Protein AF-A0AAU7P7R2-F1 (afdb_monomer)

Secondary structure (DSSP, 8-state):
-EEEEEEEE-HHHHHHHHHHHHTT--SS-GGGSGGG-EEEESSS---TT--TT--EEEEEEEEPPTT--EE-HHHHHHHHHHHHHTS---HHHHHHHIIIIIIHHHHHH-TTSEEEEE-TT-TT-SSS-EEEEE-GGGGGGEE--HHHHHHHHHHHHHHHT-TTTTHHHHHHHHTT---EEEEEEEEEPTTS-HHHHIIIIIHHH----SEEEE-TT---TTS-EEEEEEEEEHHHHHHHHHHHHHHHHHSTT--EEEEEEEE-TT--EEEEEESSSS-------S---------PPP-------

Organism: NCBI:txid3115848

Sequence (305 aa):
MATTVRAMVTQAVAERIYANYLRGNPPFKPWKGMQGCAWFAYDGSPNAGSLASKDIEVSVDIDVPQGAPVISKQQLEEHHHELMTTKNINYSSAEGRMWGEFVGKCGRESSCGVLIVDVGGSKFSQSQGKYLLVNNKGLGLLRMTPTQAETLQRDINAKAGDAGHLDALKERINGKKSLHGATFTIFVSKGMELKNFKSNCMDRHMGNPKRTQDSEGWTDTKGREYVTLEYDDYHEAKRRARRIYGEFEKIRNSYASVVICWCDENGKVNGEQSSRLDLWAYRSGHKIVGTTQADSPPSYGGYQY

Radius of gyration: 22.09 Å; Cα contacts (8 Å, |Δi|>4): 512; chains: 1; bounding box: 51×59×51 Å

Nearest PDB structures (foldseek):
  3luy-assembly1_A-2  TM=3.994E-01  e=7.207E-01  Bifidobacterium adolescentis ATCC 15703
  1gh8-assembly1_A  TM=4.662E-01  e=2.050E+00  Methanothermobacter thermautotrophicus
  2q4k-assembly3_C  TM=2.276E-01  e=2.008E-01  Homo sapiens

pLDDT: mean 72.77, std 20.11, range [21.12, 95.38]

Foldseek 3Di:
DKAKWKDFAALVLLLQLLLCLLLLFFSDQQCPDALQWDKTWRDDDPPPDDPVRRHQMAIKIFPDDPPFAEAELVNLVVQLVCCCPVVVDDNVVSLVCSVRVPVSVCCQPGPQQKYKYQNQPHPNDPHRTIMIIGHPLRRLRIGDDPVSSVSSLVRSCVVVVHNCPCVVVSCVSCVVPVFAKKKKKKWWDDPDDVVVLCVPQVVVQVPDFPDKDWQVVHADPRRITMIMTMHRDLSSVSNRLSNSVSVQVVVPPTPIKIKIWTAGPVRAIDIFTDDDDDDDDDDDDDDPDDDDDDDDDDDDDDDDD

Structure (mmCIF, N/CA/C/O backbone):
data_AF-A0AAU7P7R2-F1
#
_entry.id   AF-A0AAU7P7R2-F1
#
loop_
_atom_site.group_PDB
_atom_site.id
_atom_site.type_symbol
_atom_site.label_atom_id
_atom_site.label_alt_id
_atom_site.label_comp_id
_atom_site.label_asym_id
_atom_site.label_entity_id
_atom_site.label_seq_id
_atom_site.pdbx_PDB_ins_code
_atom_site.Cartn_x
_atom_site.Cartn_y
_atom_site.Cartn_z
_atom_site.occupancy
_atom_site.B_iso_or_equiv
_atom_site.auth_seq_id
_atom_site.auth_comp_id
_atom_site.auth_asym_id
_atom_site.auth_atom_id
_atom_site.pdbx_PDB_model_num
ATOM 1 N N . MET A 1 1 ? -11.010 -8.319 -1.370 1.00 67.88 1 MET A N 1
ATOM 2 C CA . MET A 1 1 ? -11.207 -7.525 -2.603 1.00 67.88 1 MET A CA 1
ATOM 3 C C . MET A 1 1 ? -10.282 -6.332 -2.510 1.00 67.88 1 MET A C 1
ATOM 5 O O . MET A 1 1 ? -10.165 -5.766 -1.428 1.00 67.88 1 MET A O 1
ATOM 9 N N . ALA A 1 2 ? -9.595 -5.995 -3.595 1.00 82.56 2 ALA A N 1
ATOM 10 C CA . ALA A 1 2 ? -8.712 -4.842 -3.592 1.00 82.56 2 ALA A CA 1
ATOM 11 C C . ALA A 1 2 ? -9.528 -3.554 -3.617 1.00 82.56 2 ALA A C 1
ATOM 13 O O . ALA A 1 2 ? -10.462 -3.440 -4.407 1.00 82.56 2 ALA A O 1
ATOM 14 N N . THR A 1 3 ? -9.166 -2.601 -2.767 1.00 88.50 3 THR A N 1
ATOM 15 C CA . THR A 1 3 ? -9.765 -1.268 -2.758 1.00 88.50 3 THR A CA 1
ATOM 16 C C . THR A 1 3 ? -8.719 -0.253 -3.178 1.00 88.50 3 THR A C 1
ATOM 18 O O . THR A 1 3 ? -7.674 -0.166 -2.539 1.00 88.50 3 THR A O 1
ATOM 21 N N . THR A 1 4 ? -8.995 0.524 -4.222 1.00 90.50 4 THR A N 1
ATOM 22 C CA . THR A 1 4 ? -8.163 1.676 -4.581 1.00 90.50 4 THR A CA 1
ATOM 23 C C . THR A 1 4 ? -8.404 2.810 -3.591 1.00 90.50 4 THR A C 1
ATOM 25 O O . THR A 1 4 ? -9.536 3.243 -3.404 1.00 90.50 4 THR A O 1
ATOM 28 N N . VAL A 1 5 ? -7.332 3.295 -2.978 1.00 88.38 5 VAL A N 1
ATOM 29 C CA . VAL A 1 5 ? -7.325 4.424 -2.050 1.00 88.38 5 VAL A CA 1
ATOM 30 C C . VAL A 1 5 ? -6.403 5.525 -2.540 1.00 88.38 5 VAL A C 1
ATOM 32 O O . VAL A 1 5 ? -5.535 5.297 -3.389 1.00 88.38 5 VAL A O 1
ATOM 35 N N . ARG A 1 6 ? -6.569 6.720 -1.970 1.00 86.12 6 ARG A N 1
ATOM 36 C CA . ARG A 1 6 ? -5.858 7.923 -2.405 1.00 86.12 6 ARG A CA 1
ATOM 37 C C . ARG A 1 6 ? -5.161 8.622 -1.246 1.00 86.12 6 ARG A C 1
ATOM 39 O O . ARG A 1 6 ? -5.631 8.602 -0.105 1.00 86.12 6 ARG A O 1
ATOM 46 N N . ALA A 1 7 ? -4.035 9.257 -1.552 1.00 85.25 7 ALA A N 1
ATOM 47 C CA . ALA A 1 7 ? -3.301 10.114 -0.630 1.00 85.25 7 ALA A CA 1
ATOM 48 C C . ALA A 1 7 ? -2.710 11.3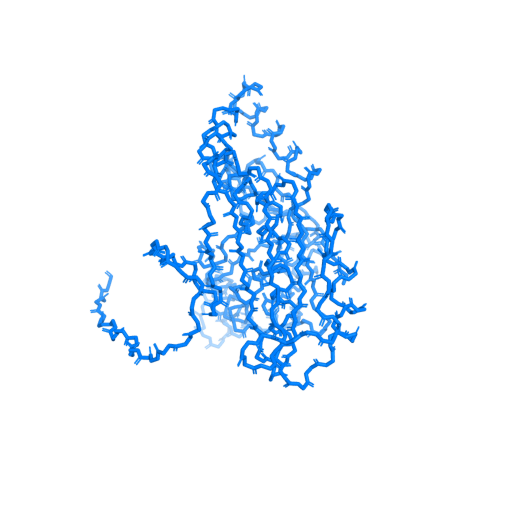19 -1.372 1.00 85.25 7 ALA A C 1
ATOM 50 O O . ALA A 1 7 ? -2.126 11.156 -2.439 1.00 85.25 7 ALA A O 1
ATOM 51 N N . MET A 1 8 ? -2.808 12.511 -0.779 1.00 86.12 8 MET A N 1
ATOM 52 C CA . MET A 1 8 ? -2.142 13.714 -1.292 1.00 86.12 8 MET A CA 1
ATOM 53 C C . MET A 1 8 ? -0.759 13.844 -0.667 1.00 86.12 8 MET A C 1
ATOM 55 O O . MET A 1 8 ? -0.607 13.813 0.560 1.00 86.12 8 MET A O 1
ATOM 59 N N . VAL A 1 9 ? 0.260 13.995 -1.505 1.00 87.12 9 VAL A N 1
ATOM 60 C CA . VAL A 1 9 ? 1.659 14.056 -1.079 1.00 87.12 9 VAL A CA 1
ATOM 61 C C . VAL A 1 9 ? 2.395 15.200 -1.766 1.00 87.12 9 VAL A C 1
ATOM 63 O O . VAL A 1 9 ? 1.938 15.757 -2.759 1.00 87.12 9 VAL A O 1
ATOM 66 N N . THR A 1 10 ? 3.556 15.558 -1.222 1.00 90.31 10 THR A N 1
ATOM 67 C CA . THR A 1 10 ? 4.465 16.496 -1.886 1.00 90.31 10 THR A CA 1
ATOM 68 C C . THR A 1 10 ? 5.175 15.812 -3.054 1.00 90.31 10 THR A C 1
ATOM 70 O O . THR A 1 10 ? 5.361 14.591 -3.035 1.00 90.31 10 THR A O 1
ATOM 73 N N . GLN A 1 11 ? 5.671 16.588 -4.021 1.00 91.81 11 GLN A N 1
ATOM 74 C CA . GLN A 1 11 ? 6.453 16.062 -5.148 1.00 91.81 11 GLN A CA 1
ATOM 75 C C . GLN A 1 11 ? 7.611 15.152 -4.705 1.00 91.81 11 GLN A C 1
ATOM 77 O O . GLN A 1 11 ? 7.727 14.020 -5.167 1.00 91.81 11 GLN A O 1
ATOM 82 N N . ALA A 1 12 ? 8.410 15.576 -3.723 1.00 90.94 12 ALA A N 1
ATOM 83 C CA . ALA A 1 12 ? 9.527 14.774 -3.219 1.00 90.94 12 ALA A CA 1
ATOM 84 C C . ALA A 1 12 ? 9.087 13.425 -2.606 1.00 90.94 12 ALA A C 1
ATOM 86 O O . ALA A 1 12 ? 9.834 12.443 -2.624 1.00 90.94 12 ALA A O 1
ATOM 87 N N . VAL A 1 13 ? 7.884 13.355 -2.027 1.00 90.75 13 VAL A N 1
ATOM 88 C CA . VAL A 1 13 ? 7.319 12.099 -1.514 1.00 90.75 13 VAL A CA 1
ATOM 89 C C . VAL A 1 13 ? 6.791 11.240 -2.663 1.00 90.75 13 VAL A C 1
ATOM 91 O O . VAL A 1 13 ? 7.067 10.040 -2.670 1.00 90.75 13 VAL A O 1
ATOM 94 N N . ALA A 1 14 ? 6.116 11.836 -3.649 1.00 93.31 14 ALA A N 1
ATOM 95 C CA . ALA A 1 14 ? 5.665 11.159 -4.866 1.00 93.31 14 ALA A CA 1
ATOM 96 C C . ALA A 1 14 ? 6.833 10.491 -5.612 1.00 93.31 14 ALA A C 1
ATOM 98 O O . ALA A 1 14 ? 6.775 9.299 -5.913 1.00 93.31 14 ALA A O 1
ATOM 99 N N . GLU A 1 15 ? 7.950 11.199 -5.796 1.00 94.69 15 GLU A N 1
ATOM 100 C CA . GLU A 1 15 ? 9.175 10.656 -6.396 1.00 94.69 15 GLU A CA 1
ATOM 101 C C . GLU A 1 15 ? 9.716 9.450 -5.622 1.00 94.69 15 GLU A C 1
ATOM 103 O O . GLU A 1 15 ? 10.111 8.444 -6.210 1.00 94.69 15 GLU A O 1
ATOM 108 N N . ARG A 1 16 ? 9.710 9.506 -4.283 1.00 93.38 16 ARG A N 1
ATOM 109 C CA . ARG A 1 16 ? 10.142 8.382 -3.436 1.00 93.38 16 ARG A CA 1
ATOM 110 C C . ARG A 1 16 ? 9.203 7.185 -3.548 1.00 93.38 16 ARG A C 1
ATOM 112 O O . ARG A 1 16 ? 9.688 6.053 -3.535 1.00 93.38 16 ARG A O 1
ATOM 119 N N . ILE A 1 17 ? 7.895 7.420 -3.646 1.00 93.44 17 ILE A N 1
ATOM 120 C CA . ILE A 1 17 ? 6.887 6.375 -3.860 1.00 93.44 17 ILE A CA 1
ATOM 121 C C . ILE A 1 17 ? 7.109 5.716 -5.224 1.00 93.44 17 ILE A C 1
ATOM 123 O O . ILE A 1 17 ? 7.227 4.492 -5.296 1.00 93.44 17 ILE A O 1
ATOM 127 N N . TYR A 1 18 ? 7.278 6.510 -6.280 1.00 94.75 18 TYR A N 1
ATOM 128 C CA . TYR A 1 18 ? 7.583 6.010 -7.618 1.00 94.75 18 TYR A CA 1
ATOM 129 C C . TYR A 1 18 ? 8.895 5.212 -7.637 1.00 94.75 18 TYR A C 1
ATOM 131 O O . TYR A 1 18 ? 8.970 4.096 -8.149 1.00 94.75 18 TYR A O 1
ATOM 139 N N . ALA A 1 19 ? 9.927 5.712 -6.956 1.00 92.75 19 ALA A N 1
ATOM 140 C CA . ALA A 1 19 ? 11.193 5.008 -6.813 1.00 92.75 19 ALA A CA 1
ATOM 141 C C . ALA A 1 19 ? 11.066 3.695 -6.010 1.00 92.75 19 ALA A C 1
ATOM 143 O O . ALA A 1 19 ? 11.875 2.782 -6.197 1.00 92.75 19 ALA A O 1
ATOM 144 N N . ASN A 1 20 ? 10.115 3.586 -5.076 1.00 90.81 20 ASN A N 1
ATOM 145 C CA . ASN A 1 20 ? 9.818 2.320 -4.403 1.00 90.81 20 ASN A CA 1
ATOM 146 C C . ASN A 1 20 ? 9.171 1.341 -5.384 1.00 90.81 20 ASN A C 1
ATOM 148 O O . ASN A 1 20 ? 9.633 0.202 -5.459 1.00 90.81 20 ASN A O 1
ATOM 152 N N . TYR A 1 21 ? 8.189 1.799 -6.166 1.00 90.81 21 TYR A N 1
ATOM 153 C CA . TYR A 1 21 ? 7.533 1.001 -7.202 1.00 90.81 21 TYR A CA 1
ATOM 154 C C . TYR A 1 21 ? 8.541 0.424 -8.204 1.00 90.81 21 TYR A C 1
ATOM 156 O O . TYR A 1 21 ? 8.570 -0.794 -8.402 1.00 90.81 21 TYR A O 1
ATOM 164 N N . LEU A 1 22 ? 9.433 1.266 -8.744 1.00 87.50 22 LEU A N 1
ATOM 165 C CA . LEU A 1 22 ? 10.486 0.840 -9.674 1.00 87.50 22 LEU A CA 1
ATOM 166 C C . LEU A 1 22 ? 11.399 -0.227 -9.062 1.00 87.50 22 LEU A C 1
ATOM 168 O O . LEU A 1 22 ? 11.759 -1.184 -9.727 1.00 87.50 22 LEU A O 1
ATOM 172 N N . ARG A 1 23 ? 11.714 -0.124 -7.764 1.00 84.88 23 ARG A N 1
ATOM 173 C CA . ARG A 1 23 ? 12.525 -1.129 -7.050 1.00 84.88 23 ARG A CA 1
ATOM 174 C C . ARG A 1 23 ? 11.751 -2.394 -6.664 1.00 84.88 23 ARG A C 1
ATOM 176 O O . ARG A 1 23 ? 12.328 -3.301 -6.059 1.00 84.88 23 ARG A O 1
ATOM 183 N N . GLY A 1 24 ? 10.455 -2.436 -6.947 1.00 81.19 24 GLY A N 1
ATOM 184 C CA . GLY A 1 24 ? 9.532 -3.487 -6.540 1.00 81.19 24 GLY A CA 1
ATOM 185 C C . GLY A 1 24 ? 9.154 -3.472 -5.057 1.00 81.19 24 GLY A C 1
ATOM 186 O O . GLY A 1 24 ? 8.632 -4.462 -4.549 1.00 81.19 24 GLY A O 1
ATOM 187 N N . ASN A 1 25 ? 9.451 -2.381 -4.342 1.00 85.19 25 ASN A N 1
ATOM 188 C CA . ASN A 1 25 ? 9.108 -2.158 -2.935 1.00 85.19 25 ASN A CA 1
ATOM 189 C C . ASN A 1 25 ? 7.662 -1.674 -2.760 1.00 85.19 25 ASN A C 1
ATOM 191 O O . ASN A 1 25 ? 7.112 -1.078 -3.687 1.00 85.19 25 ASN A O 1
ATOM 195 N N . PRO A 1 26 ? 7.066 -1.872 -1.566 1.00 85.44 26 PRO A N 1
ATOM 196 C CA . PRO A 1 26 ? 5.786 -1.262 -1.231 1.00 85.44 26 PRO A CA 1
ATOM 197 C C . PRO A 1 26 ? 5.827 0.256 -1.470 1.00 85.44 26 PRO A C 1
ATOM 199 O O . PRO A 1 26 ? 6.832 0.891 -1.121 1.00 85.44 26 PRO A O 1
ATOM 202 N N . PRO A 1 27 ? 4.771 0.842 -2.065 1.00 88.50 27 PRO A N 1
ATOM 203 C CA . PRO A 1 27 ? 4.756 2.260 -2.423 1.00 88.50 27 PRO A CA 1
ATOM 204 C C . PRO A 1 27 ? 4.945 3.146 -1.185 1.00 88.50 27 PRO A C 1
ATOM 206 O O . PRO A 1 27 ? 5.786 4.048 -1.184 1.00 88.50 27 PRO A O 1
ATOM 209 N N . PHE A 1 28 ? 4.252 2.804 -0.096 1.00 88.69 28 PHE A N 1
ATOM 210 C CA . PHE A 1 28 ? 4.343 3.471 1.199 1.00 88.69 28 PHE A CA 1
ATOM 211 C C . PHE A 1 28 ? 5.094 2.614 2.222 1.00 88.69 28 PHE A C 1
ATOM 213 O O . PHE A 1 28 ? 5.099 1.386 2.155 1.00 88.69 28 PHE A O 1
ATOM 220 N N . LYS A 1 29 ? 5.726 3.286 3.189 1.00 86.25 29 LYS A N 1
ATOM 221 C CA . LYS A 1 29 ? 6.466 2.677 4.303 1.00 86.25 29 LYS A CA 1
ATOM 222 C C . LYS A 1 29 ? 5.755 3.030 5.616 1.00 86.25 29 LYS A C 1
ATOM 224 O O . LYS A 1 29 ? 6.046 4.099 6.152 1.00 86.25 29 LYS A O 1
ATOM 229 N N . PRO A 1 30 ? 4.826 2.196 6.122 1.00 84.75 30 PRO A N 1
ATOM 230 C CA . PRO A 1 30 ? 4.011 2.494 7.299 1.00 84.75 30 PRO A CA 1
ATOM 231 C C . PRO A 1 30 ? 4.798 2.918 8.534 1.00 84.75 30 PRO A C 1
ATOM 233 O O . PRO A 1 30 ? 4.407 3.868 9.201 1.00 84.75 30 PRO A O 1
ATOM 236 N N . TRP A 1 31 ? 5.962 2.314 8.782 1.00 84.62 31 TRP A N 1
ATOM 237 C CA . TRP A 1 31 ? 6.849 2.687 9.889 1.00 84.62 31 TRP A CA 1
ATOM 238 C C . TRP A 1 31 ? 7.368 4.132 9.845 1.00 84.62 31 TRP A C 1
ATOM 240 O O . TRP A 1 31 ? 7.893 4.617 10.840 1.00 84.62 31 TRP A O 1
ATOM 250 N N . LYS A 1 32 ? 7.255 4.821 8.702 1.00 82.88 32 LYS A N 1
ATOM 251 C CA . LYS A 1 32 ? 7.573 6.252 8.565 1.00 82.88 32 LYS A CA 1
ATOM 252 C C . LYS A 1 32 ? 6.348 7.158 8.683 1.00 82.88 32 LYS A C 1
ATOM 254 O O . LYS A 1 32 ? 6.496 8.375 8.620 1.00 82.88 32 LYS A O 1
ATOM 259 N N . GLY A 1 33 ? 5.155 6.581 8.763 1.00 81.06 33 GLY A N 1
ATOM 260 C CA . GLY A 1 33 ? 3.910 7.312 8.920 1.00 81.06 33 GLY A CA 1
ATOM 261 C C . GLY A 1 33 ? 3.555 7.545 10.387 1.00 81.06 33 GLY A C 1
ATOM 262 O O . GLY A 1 33 ? 4.210 7.049 11.308 1.00 81.06 33 GLY A O 1
ATOM 263 N N . MET A 1 34 ? 2.503 8.330 10.607 1.00 79.88 34 MET A N 1
ATOM 264 C CA . MET A 1 34 ? 2.049 8.689 11.946 1.00 79.88 34 MET A CA 1
ATOM 265 C C . MET A 1 34 ? 1.647 7.432 12.726 1.00 79.88 34 MET A C 1
ATOM 267 O O . MET A 1 34 ? 0.856 6.621 12.240 1.00 79.88 34 MET A O 1
ATOM 271 N N . GLN A 1 35 ? 2.206 7.277 13.931 1.00 85.00 35 GLN A N 1
ATOM 272 C CA . GLN A 1 35 ? 1.975 6.130 14.823 1.00 85.00 35 GLN A CA 1
ATOM 273 C C . GLN A 1 35 ? 2.340 4.764 14.207 1.00 85.00 35 GLN A C 1
ATOM 275 O O . GLN A 1 35 ? 1.821 3.731 14.623 1.00 85.00 35 GLN A O 1
ATOM 280 N N . GLY A 1 36 ? 3.251 4.738 13.227 1.00 84.38 36 GLY A N 1
ATOM 281 C CA . GLY A 1 36 ? 3.662 3.505 12.546 1.00 84.38 36 GLY A CA 1
ATOM 282 C C . GLY A 1 36 ? 2.643 2.991 11.525 1.00 84.38 36 GLY A C 1
ATOM 283 O O . GLY A 1 36 ? 2.677 1.811 11.168 1.00 84.38 36 GLY A O 1
ATOM 284 N N . CYS A 1 37 ? 1.743 3.864 11.064 1.00 87.62 37 CYS A N 1
ATOM 285 C CA . CYS A 1 37 ? 0.744 3.561 10.046 1.00 87.62 37 CYS A CA 1
ATOM 286 C C . CYS A 1 37 ? 0.872 4.497 8.839 1.00 87.62 37 CYS A C 1
ATOM 288 O O . CYS A 1 37 ? 1.114 5.695 8.985 1.00 87.62 37 CYS A O 1
ATOM 290 N N . ALA A 1 38 ? 0.640 3.964 7.641 1.00 89.06 38 ALA A N 1
ATOM 291 C CA . ALA A 1 38 ? 0.312 4.761 6.465 1.00 89.06 38 ALA A CA 1
ATOM 292 C C . ALA A 1 38 ? -1.201 5.020 6.445 1.00 89.06 38 ALA A C 1
ATOM 294 O O . ALA A 1 38 ? -1.975 4.097 6.692 1.00 89.06 38 ALA A O 1
ATOM 295 N N . TRP A 1 39 ? -1.600 6.262 6.174 1.00 88.25 39 TRP A N 1
ATOM 296 C CA . TRP A 1 39 ? -2.989 6.719 6.231 1.00 88.25 39 TRP A CA 1
ATOM 297 C C . TRP A 1 39 ? -3.493 7.033 4.829 1.00 88.25 39 TRP A C 1
ATOM 299 O O . TRP A 1 39 ? -2.809 7.718 4.067 1.00 88.25 39 TRP A O 1
ATOM 309 N N . PHE A 1 40 ? -4.691 6.554 4.515 1.00 87.81 40 PHE A N 1
ATOM 310 C CA . PHE A 1 40 ? -5.301 6.702 3.202 1.00 87.81 40 PHE A CA 1
ATOM 311 C C . PHE A 1 40 ? -6.766 7.090 3.333 1.00 87.81 40 PHE A C 1
ATOM 313 O O . PHE A 1 40 ? -7.466 6.554 4.193 1.00 87.81 40 PHE A O 1
ATOM 320 N N . ALA A 1 41 ? -7.239 7.975 2.457 1.00 82.38 41 ALA A N 1
ATOM 321 C CA . ALA A 1 41 ? -8.670 8.183 2.289 1.00 82.38 41 ALA A CA 1
ATOM 322 C C . ALA A 1 41 ? -9.239 7.027 1.456 1.00 82.38 41 ALA A C 1
ATOM 324 O O . ALA A 1 41 ? -8.727 6.721 0.375 1.00 82.38 41 ALA A O 1
ATOM 325 N N . TYR A 1 42 ? -10.260 6.365 1.995 1.00 75.56 42 TYR A N 1
ATOM 326 C CA . TYR A 1 42 ? -10.982 5.277 1.337 1.00 75.56 42 TYR A CA 1
ATOM 327 C C . TYR A 1 42 ? -11.968 5.826 0.300 1.00 75.56 42 TYR A C 1
ATOM 329 O O . TYR A 1 42 ? -12.023 5.348 -0.827 1.00 75.56 42 TYR A O 1
ATOM 337 N N . ASP A 1 43 ? -12.701 6.867 0.680 1.00 70.94 43 ASP A N 1
ATOM 338 C CA . ASP A 1 43 ? -13.666 7.608 -0.123 1.00 70.94 43 ASP A CA 1
ATOM 339 C C . ASP A 1 43 ? -13.674 9.092 0.291 1.00 70.94 43 ASP A C 1
ATOM 341 O O . ASP A 1 43 ? -13.412 9.466 1.436 1.00 70.94 43 ASP A O 1
ATOM 345 N N . GLY A 1 44 ? -13.934 9.961 -0.688 1.00 59.19 44 GLY A N 1
ATOM 346 C CA . GLY A 1 44 ? -13.836 11.414 -0.540 1.00 59.19 44 GLY A CA 1
ATOM 347 C C . GLY A 1 44 ? -12.437 11.982 -0.812 1.00 59.19 44 GLY A C 1
ATOM 348 O O . GLY A 1 44 ? -11.472 11.258 -1.056 1.00 59.19 44 GLY A O 1
ATOM 349 N N . SER A 1 45 ? -12.338 13.316 -0.809 1.00 52.53 45 SER A N 1
ATOM 350 C CA . SER A 1 45 ? -11.048 13.994 -0.957 1.00 52.53 45 SER A CA 1
ATOM 351 C C . SER A 1 45 ? -10.262 13.857 0.350 1.00 52.53 45 SER A C 1
ATOM 353 O O . SER A 1 45 ? -10.821 14.172 1.405 1.00 52.53 45 SER A O 1
ATOM 355 N N . PRO A 1 46 ? -8.977 13.466 0.326 1.00 50.78 46 PRO A N 1
ATOM 356 C CA . PRO A 1 46 ? -8.101 13.374 1.504 1.00 50.78 46 PRO A CA 1
ATOM 357 C C . PRO A 1 46 ? -7.769 14.743 2.141 1.00 50.78 46 PRO A C 1
ATOM 359 O O . PRO A 1 46 ? -6.713 14.904 2.749 1.00 50.78 46 PRO A O 1
ATOM 362 N N . ASN A 1 47 ? -8.650 15.743 2.032 1.00 42.94 47 ASN A N 1
ATOM 363 C CA . ASN A 1 47 ? -8.427 17.142 2.417 1.00 42.94 47 ASN A CA 1
ATOM 364 C C . ASN A 1 47 ? -8.323 17.379 3.935 1.00 42.94 47 ASN A C 1
ATOM 366 O O . ASN A 1 47 ? -8.359 18.525 4.380 1.00 42.94 47 ASN A O 1
ATOM 370 N N . ALA A 1 48 ? -8.129 16.341 4.747 1.00 42.69 48 ALA A N 1
ATOM 371 C CA . ALA A 1 48 ? -7.716 16.515 6.131 1.00 42.69 48 ALA A CA 1
ATOM 372 C C . ALA A 1 48 ? -6.253 17.011 6.176 1.00 42.69 48 ALA A C 1
ATOM 374 O O . ALA A 1 48 ? -5.300 16.232 6.191 1.00 42.69 48 ALA A O 1
ATOM 375 N N . GLY A 1 49 ? -6.073 18.338 6.165 1.00 43.06 49 GLY A N 1
ATOM 376 C CA . GLY A 1 49 ? -4.784 18.996 6.409 1.00 43.06 49 GLY A CA 1
ATOM 377 C C . GLY A 1 49 ? -3.875 19.133 5.184 1.00 43.06 49 GLY A C 1
ATOM 378 O O . GLY A 1 49 ? -2.662 18.905 5.284 1.00 43.06 49 GLY A O 1
ATOM 379 N N . SER A 1 50 ? -4.434 19.496 4.024 1.00 48.78 50 SER A N 1
ATOM 380 C CA . SER A 1 50 ? -3.656 19.825 2.826 1.00 48.78 50 SER A CA 1
ATOM 381 C C . SER A 1 50 ? -2.825 21.088 3.070 1.00 48.78 50 SER A C 1
ATOM 383 O O . SER A 1 50 ? -3.259 22.211 2.819 1.00 48.78 50 SER A O 1
ATOM 385 N N . LEU A 1 51 ? -1.596 20.910 3.557 1.00 58.53 51 LEU A N 1
ATOM 386 C CA . LEU A 1 51 ? -0.540 21.881 3.292 1.00 58.53 51 LEU A CA 1
ATOM 387 C C . LEU A 1 51 ? -0.551 22.146 1.783 1.00 58.53 51 LEU A C 1
ATOM 389 O O . LEU A 1 51 ? -0.588 21.186 1.016 1.00 58.53 51 LEU A O 1
ATOM 393 N N . ALA A 1 52 ? -0.490 23.410 1.359 1.00 65.69 52 ALA A N 1
ATOM 394 C CA . ALA A 1 52 ? -0.502 23.782 -0.062 1.00 65.69 52 ALA A CA 1
ATOM 395 C C . ALA A 1 52 ? 0.597 23.075 -0.888 1.00 65.69 52 ALA A C 1
ATOM 397 O O . ALA A 1 52 ? 0.511 22.995 -2.105 1.00 65.69 52 ALA A O 1
ATOM 398 N N . SER A 1 53 ? 1.620 22.534 -0.218 1.00 75.31 53 SER A N 1
ATOM 399 C CA . SER A 1 53 ? 2.693 21.735 -0.807 1.00 75.31 53 SER A CA 1
ATOM 400 C C . SER A 1 53 ? 2.336 20.273 -1.117 1.00 75.31 53 SER A C 1
ATOM 402 O O . SER A 1 53 ? 3.151 19.588 -1.732 1.00 75.31 53 SER A O 1
ATOM 404 N N . LYS A 1 54 ? 1.183 19.761 -0.664 1.00 80.88 54 LYS A N 1
ATOM 405 C CA . LYS A 1 54 ? 0.688 18.403 -0.946 1.00 80.88 54 LYS A CA 1
ATOM 406 C C . LYS A 1 54 ? -0.360 18.454 -2.051 1.00 80.88 54 LYS A C 1
ATOM 408 O O . LYS A 1 54 ? -1.554 18.538 -1.773 1.00 80.88 54 LYS A O 1
ATOM 413 N N . ASP A 1 55 ? 0.094 18.397 -3.288 1.00 85.38 55 ASP A N 1
ATOM 414 C CA . ASP A 1 55 ? -0.731 18.631 -4.471 1.00 85.38 55 ASP A CA 1
ATOM 415 C C . ASP A 1 55 ? -0.615 17.534 -5.535 1.00 85.38 55 ASP A C 1
ATOM 417 O O . ASP A 1 55 ? -1.246 17.634 -6.583 1.00 85.38 55 ASP A O 1
ATOM 421 N N . ILE A 1 56 ? 0.135 16.464 -5.254 1.00 88.88 56 ILE A N 1
ATOM 422 C CA . ILE A 1 56 ? 0.164 15.267 -6.095 1.00 88.88 56 ILE A CA 1
ATOM 423 C C . ILE A 1 56 ? -0.706 14.188 -5.454 1.00 88.88 56 ILE A C 1
ATOM 425 O O . ILE A 1 56 ? -0.437 13.750 -4.329 1.00 88.88 56 ILE A O 1
ATOM 429 N N . GLU A 1 57 ? -1.733 13.745 -6.179 1.00 89.69 57 GLU A N 1
ATOM 430 C CA . GLU A 1 57 ? -2.564 12.609 -5.784 1.00 89.69 57 GLU A CA 1
ATOM 431 C C . GLU A 1 57 ? -1.841 11.297 -6.112 1.00 89.69 57 GLU A C 1
ATOM 433 O O . GLU A 1 57 ? -1.419 11.048 -7.237 1.00 89.69 57 GLU A O 1
ATOM 438 N N . VAL A 1 58 ? -1.707 10.422 -5.120 1.00 90.44 58 VAL A N 1
ATOM 439 C CA . VAL A 1 58 ? -1.184 9.068 -5.297 1.00 90.44 58 VAL A CA 1
ATOM 440 C C . VAL A 1 58 ? -2.311 8.080 -5.063 1.00 90.44 58 VAL A C 1
ATOM 442 O O . VAL A 1 58 ? -2.872 8.024 -3.968 1.00 90.44 58 VAL A O 1
ATOM 445 N N . SER A 1 59 ? -2.583 7.256 -6.072 1.00 91.62 59 SER A N 1
ATOM 446 C CA . SER A 1 59 ? -3.509 6.128 -5.975 1.00 91.62 59 SER A CA 1
ATOM 447 C C . SER A 1 59 ? -2.756 4.811 -5.791 1.00 91.62 59 SER A C 1
ATOM 449 O O . SER A 1 59 ? -1.804 4.522 -6.518 1.00 91.62 59 SER A O 1
ATOM 451 N N . VAL A 1 60 ? -3.193 4.004 -4.828 1.00 91.50 60 VAL A N 1
ATOM 452 C CA . VAL A 1 60 ? -2.703 2.636 -4.589 1.00 91.50 60 VAL A CA 1
ATOM 453 C C . VAL A 1 60 ? -3.879 1.735 -4.269 1.00 91.50 60 VAL A C 1
ATOM 455 O O . VAL A 1 60 ? -4.879 2.207 -3.740 1.00 91.50 60 VAL A O 1
ATOM 458 N N . ASP A 1 61 ? -3.770 0.439 -4.531 1.00 91.94 61 ASP A N 1
ATOM 459 C CA . ASP A 1 61 ? -4.753 -0.502 -4.008 1.00 91.94 61 ASP A CA 1
ATOM 460 C C . ASP A 1 61 ? -4.293 -1.108 -2.683 1.00 91.94 61 ASP A C 1
ATOM 462 O O . ASP A 1 61 ? -3.100 -1.320 -2.437 1.00 91.94 61 ASP A O 1
ATOM 466 N N . ILE A 1 62 ? -5.279 -1.438 -1.858 1.00 90.50 62 ILE A N 1
ATOM 467 C CA . ILE A 1 62 ? -5.129 -2.158 -0.602 1.00 90.50 62 ILE A CA 1
ATOM 468 C C . ILE A 1 62 ? -6.001 -3.404 -0.661 1.00 90.50 62 ILE A C 1
ATOM 470 O O . ILE A 1 62 ? -7.222 -3.317 -0.812 1.00 90.50 62 ILE A O 1
ATOM 474 N N . ASP A 1 63 ? -5.390 -4.574 -0.512 1.00 89.00 63 ASP A N 1
ATOM 475 C CA . ASP A 1 63 ? -6.127 -5.820 -0.317 1.00 89.00 63 ASP A CA 1
ATOM 476 C C . ASP A 1 63 ? -6.637 -5.891 1.130 1.00 89.00 63 ASP A C 1
ATOM 478 O O . ASP A 1 63 ? -5.950 -6.370 2.029 1.00 89.00 63 ASP A O 1
ATOM 482 N N . VAL A 1 64 ? -7.849 -5.375 1.368 1.00 89.38 64 VAL A N 1
ATOM 483 C CA . VAL A 1 64 ? -8.461 -5.331 2.706 1.00 89.38 64 VAL A CA 1
ATOM 484 C C . VAL A 1 64 ? -8.885 -6.746 3.130 1.00 89.38 64 VAL A C 1
ATOM 486 O O . VAL A 1 64 ? -9.729 -7.352 2.455 1.00 89.38 64 VAL A O 1
ATOM 489 N N . PRO A 1 65 ? -8.327 -7.298 4.227 1.00 86.25 65 PRO A N 1
ATOM 490 C CA . PRO A 1 65 ? -8.708 -8.618 4.718 1.00 86.25 65 PRO A CA 1
ATOM 491 C C . PRO A 1 65 ? -10.168 -8.651 5.181 1.00 86.25 65 PRO A C 1
ATOM 493 O O . PRO A 1 65 ? -10.674 -7.684 5.754 1.00 86.25 65 PRO A O 1
ATOM 496 N N . GLN A 1 66 ? -10.846 -9.783 4.975 1.00 86.50 66 GLN A N 1
ATOM 497 C CA . GLN A 1 66 ? -12.179 -9.988 5.541 1.00 86.50 66 GLN A CA 1
ATOM 498 C C . GLN A 1 66 ? -12.099 -9.935 7.072 1.00 86.50 66 GLN A C 1
ATOM 500 O O . GLN A 1 66 ? -11.215 -10.547 7.670 1.00 86.50 66 GLN A O 1
ATOM 505 N N . GLY A 1 67 ? -13.016 -9.196 7.698 1.00 88.19 67 GLY A N 1
ATOM 506 C CA . GLY A 1 67 ? -13.012 -9.003 9.149 1.00 88.19 67 GLY A CA 1
ATOM 507 C C . GLY A 1 67 ? -11.941 -8.030 9.651 1.00 88.19 67 GLY A C 1
ATOM 508 O O . GLY A 1 67 ? -11.633 -8.051 10.841 1.00 88.19 67 GLY A O 1
ATOM 509 N N . ALA A 1 68 ? -11.368 -7.189 8.778 1.00 91.75 68 ALA A N 1
ATOM 510 C CA . ALA A 1 68 ? -10.520 -6.086 9.222 1.00 91.75 68 ALA A CA 1
ATOM 511 C C . ALA A 1 68 ? -11.259 -5.244 10.284 1.00 91.75 68 ALA A C 1
ATOM 513 O O . ALA A 1 68 ? -12.444 -4.945 10.098 1.00 91.75 68 ALA A O 1
ATOM 514 N N . PRO A 1 69 ? -10.594 -4.878 11.395 1.00 94.62 69 PRO A N 1
ATOM 515 C CA . PRO A 1 69 ? -11.227 -4.126 12.466 1.00 94.62 69 PRO A CA 1
ATOM 516 C C . PRO A 1 69 ? -11.738 -2.781 11.948 1.00 94.62 69 PRO A C 1
ATOM 518 O O . PRO A 1 69 ? -11.078 -2.117 11.143 1.00 94.62 69 PRO A O 1
ATOM 521 N N . VAL A 1 70 ? -12.912 -2.391 12.440 1.00 95.12 70 VAL A N 1
ATOM 522 C CA . VAL A 1 70 ? -13.567 -1.128 12.103 1.00 95.12 70 VAL A CA 1
ATOM 523 C C . VAL A 1 70 ? -13.736 -0.319 13.380 1.00 95.12 70 VAL A C 1
ATOM 525 O O . VAL A 1 70 ? -14.314 -0.812 14.346 1.00 95.12 70 VAL A O 1
ATOM 528 N N . ILE A 1 71 ? -13.247 0.918 13.378 1.00 94.50 71 ILE A N 1
ATOM 529 C CA . ILE A 1 71 ? -13.665 1.930 14.346 1.00 94.50 71 ILE A CA 1
ATOM 530 C C . ILE A 1 71 ? -14.847 2.668 13.732 1.00 94.50 71 ILE A C 1
ATOM 532 O O . ILE A 1 71 ? -14.714 3.288 12.678 1.00 94.50 71 ILE A O 1
ATOM 536 N N . SER A 1 72 ? -15.998 2.582 14.385 1.00 92.94 72 SER A N 1
ATOM 537 C CA . SER A 1 72 ? -17.205 3.299 13.981 1.00 92.94 72 SER A CA 1
ATOM 538 C C . SER A 1 72 ? -17.158 4.773 14.386 1.00 92.94 72 SER A C 1
ATOM 540 O O . SER A 1 72 ? -16.492 5.150 15.355 1.00 92.94 72 SER A O 1
ATOM 542 N N . LYS A 1 73 ? -17.965 5.595 13.707 1.00 90.81 73 LYS A N 1
ATOM 543 C CA . LYS A 1 73 ? -18.231 6.986 14.096 1.00 90.81 73 LYS A CA 1
ATOM 544 C C . LYS A 1 73 ? -18.595 7.107 15.579 1.00 90.81 73 LYS A C 1
ATOM 546 O O . LYS A 1 73 ? -18.066 7.978 16.262 1.00 90.81 73 LYS A O 1
ATOM 551 N N . GLN A 1 74 ? -19.488 6.244 16.067 1.00 92.31 74 GLN A N 1
ATOM 552 C CA . GLN A 1 74 ? -19.959 6.291 17.450 1.00 92.31 74 GLN A CA 1
ATOM 553 C C . GLN A 1 74 ? -18.795 6.117 18.433 1.00 92.31 74 GLN A C 1
ATOM 555 O O . GLN A 1 74 ? -18.640 6.928 19.338 1.00 92.31 74 GLN A O 1
ATOM 560 N N . GLN A 1 75 ? -17.919 5.136 18.197 1.00 94.12 75 GLN A N 1
ATOM 561 C CA . GLN A 1 75 ? -16.742 4.907 19.042 1.00 94.12 75 GLN A CA 1
ATOM 562 C C . GLN A 1 75 ? -15.775 6.101 19.042 1.00 94.12 75 GLN A C 1
ATOM 564 O O . GLN A 1 75 ? -15.191 6.416 20.077 1.00 94.12 75 GLN A O 1
ATOM 569 N N . LEU A 1 76 ? -15.604 6.785 17.903 1.00 91.12 76 LEU A N 1
ATOM 570 C CA . LEU A 1 76 ? -14.793 8.008 17.835 1.00 91.12 76 LEU A CA 1
ATOM 571 C C . LEU A 1 76 ? -15.406 9.136 18.662 1.00 91.12 76 LEU A C 1
ATOM 573 O O . LEU A 1 76 ? -14.713 9.792 19.438 1.00 91.12 76 LEU A O 1
ATOM 577 N N . GLU A 1 77 ? -16.707 9.369 18.497 1.00 91.62 77 GLU A N 1
ATOM 578 C CA . GLU A 1 77 ? -17.418 10.445 19.185 1.00 91.62 77 GLU A CA 1
ATOM 579 C C . GLU A 1 77 ? -17.496 10.211 20.696 1.00 91.62 77 GLU A C 1
ATOM 581 O O . GLU A 1 77 ? -17.286 11.161 21.454 1.00 91.62 77 GLU A O 1
ATOM 586 N N . GLU A 1 78 ? -17.706 8.965 21.126 1.00 93.44 78 GLU A N 1
ATOM 587 C CA . GLU A 1 78 ? -17.656 8.542 22.529 1.00 93.44 78 GLU A CA 1
ATOM 588 C C . GLU A 1 78 ? -16.262 8.752 23.124 1.00 93.44 78 GLU A C 1
ATOM 590 O O . GLU A 1 78 ? -16.137 9.409 24.157 1.00 93.44 78 GLU A O 1
ATOM 595 N N . HIS A 1 79 ? -15.205 8.283 22.450 1.00 91.38 79 HIS A N 1
ATOM 596 C CA . HIS A 1 79 ? -13.843 8.435 22.962 1.00 91.38 79 HIS A CA 1
ATOM 597 C C . HIS A 1 79 ? -13.429 9.908 23.052 1.00 91.38 79 HIS A C 1
ATOM 599 O O . HIS A 1 79 ? -12.840 10.347 24.038 1.00 91.38 79 HI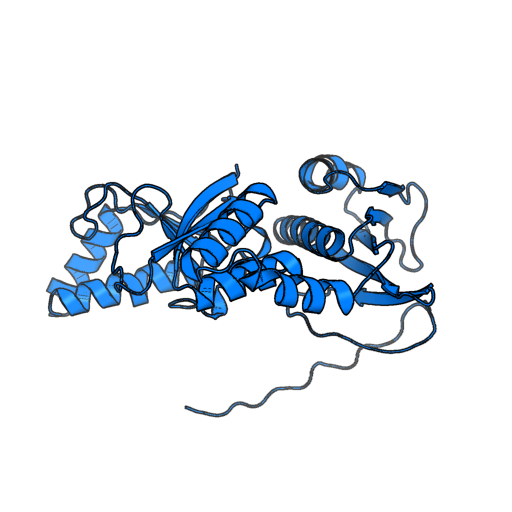S A O 1
ATOM 605 N N . HIS A 1 80 ? -13.784 10.718 22.056 1.00 90.94 80 HIS A N 1
ATOM 606 C CA . HIS A 1 80 ? -13.560 12.155 22.134 1.00 90.94 80 HIS A CA 1
ATOM 607 C C . HIS A 1 80 ? -14.369 12.808 23.260 1.00 90.94 80 HIS A C 1
ATOM 609 O O . HIS A 1 80 ? -13.867 13.707 23.932 1.00 90.94 80 HIS A O 1
ATOM 615 N N . HIS A 1 81 ? -15.636 12.424 23.451 1.00 91.44 81 HIS A N 1
ATOM 616 C CA . HIS A 1 81 ? -16.448 12.953 24.545 1.00 91.44 81 HIS A CA 1
ATOM 617 C C . HIS A 1 81 ? -15.814 12.623 25.900 1.00 91.44 81 HIS A C 1
ATOM 619 O O . HIS A 1 81 ? -15.661 13.528 26.711 1.00 91.44 81 HIS A O 1
ATOM 625 N N . GLU A 1 82 ? -15.344 11.390 26.095 1.00 92.00 82 GLU A N 1
ATOM 626 C CA . GLU A 1 82 ? -14.612 10.956 27.289 1.00 92.00 82 GLU A CA 1
ATOM 627 C C . GLU A 1 82 ? -13.344 11.795 27.535 1.00 92.00 82 GLU A C 1
ATOM 629 O O . GLU A 1 82 ? -13.082 12.226 28.660 1.00 92.00 82 GLU A O 1
ATOM 634 N N . LEU A 1 83 ? -12.559 12.084 26.489 1.00 89.81 83 LEU A N 1
ATOM 635 C CA . LEU A 1 83 ? -11.376 12.946 26.601 1.00 89.81 83 LEU A CA 1
ATOM 636 C C . LEU A 1 83 ? -11.741 14.375 27.038 1.00 89.81 83 LEU A C 1
ATOM 638 O O . LEU A 1 83 ? -11.019 14.974 27.837 1.00 89.81 83 LEU A O 1
ATOM 642 N N . MET A 1 84 ? -12.859 14.909 26.546 1.00 89.88 84 MET A N 1
ATOM 643 C CA . MET A 1 84 ? -13.334 16.249 26.901 1.00 89.88 84 MET A CA 1
ATOM 644 C C . MET A 1 84 ? -13.884 16.313 28.329 1.00 89.88 84 MET A C 1
ATOM 646 O O . MET A 1 84 ? -13.532 17.223 29.074 1.00 89.88 84 MET A O 1
ATOM 650 N N . THR A 1 85 ? -14.750 15.375 28.717 1.00 90.75 85 THR A N 1
ATOM 651 C CA . THR A 1 85 ? -15.501 15.449 29.981 1.00 90.75 85 THR A CA 1
ATOM 652 C C . THR A 1 85 ? -14.732 14.866 31.154 1.00 90.75 85 THR A C 1
ATOM 654 O O . THR A 1 85 ? -14.631 15.505 32.198 1.00 90.75 85 THR A O 1
ATOM 657 N N . THR A 1 86 ? -14.145 13.684 30.987 1.00 85.19 86 THR A N 1
ATOM 658 C CA . THR A 1 86 ? -13.477 12.966 32.079 1.00 85.19 86 THR A CA 1
ATOM 659 C C . THR A 1 86 ? -12.073 13.502 32.325 1.00 85.19 86 THR A C 1
ATOM 661 O O . THR A 1 86 ? -11.623 13.567 33.467 1.00 85.19 86 THR A O 1
ATOM 664 N N . LYS A 1 87 ? -11.359 13.895 31.262 1.00 82.06 87 LYS A N 1
ATOM 665 C CA . LYS A 1 87 ? -9.964 14.362 31.364 1.00 82.06 87 LYS A CA 1
ATOM 666 C C . LYS A 1 87 ? -9.816 15.885 31.312 1.00 82.06 87 LYS A C 1
ATOM 668 O O . LYS A 1 87 ? -8.692 16.369 31.424 1.00 82.06 87 LYS A O 1
ATOM 673 N N . ASN A 1 88 ? -10.922 16.623 31.157 1.00 86.19 88 ASN A N 1
ATOM 674 C CA . ASN A 1 88 ? -10.960 18.086 31.051 1.00 86.19 88 ASN A CA 1
ATOM 675 C C . ASN A 1 88 ? -9.962 18.643 30.012 1.00 86.19 88 ASN A C 1
ATOM 677 O O . ASN A 1 88 ? -9.262 19.631 30.242 1.00 8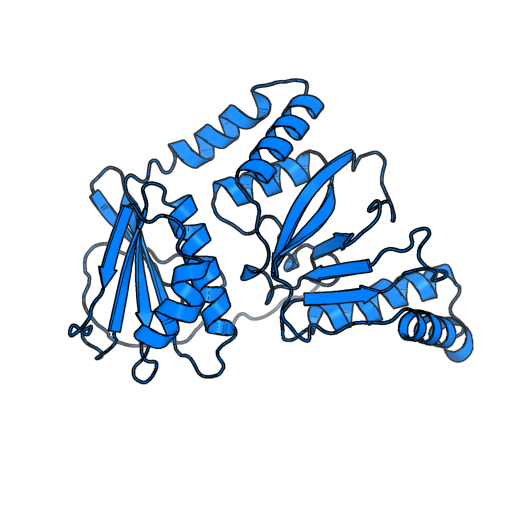6.19 88 ASN A O 1
ATOM 681 N N . ILE A 1 89 ? -9.839 17.950 28.878 1.00 86.38 89 ILE A N 1
ATOM 682 C CA . ILE A 1 89 ? -8.945 18.326 27.781 1.00 86.38 89 ILE A CA 1
ATOM 683 C C . ILE A 1 89 ? -9.722 19.242 26.829 1.00 86.38 89 ILE A C 1
ATOM 685 O O . ILE A 1 89 ? -10.898 19.011 26.572 1.00 86.38 89 ILE A O 1
ATOM 689 N N . ASN A 1 90 ? -9.084 20.284 26.288 1.00 87.75 90 ASN A N 1
ATOM 690 C CA . ASN A 1 90 ? -9.725 21.139 25.281 1.00 87.75 90 ASN A CA 1
ATOM 691 C C . ASN A 1 90 ? -9.960 20.395 23.949 1.00 87.75 90 ASN A C 1
ATOM 693 O O . ASN A 1 90 ? -9.298 19.400 23.661 1.00 87.75 90 ASN A O 1
ATOM 697 N N . TYR A 1 91 ? -10.860 20.917 23.108 1.00 82.38 91 TYR A N 1
ATOM 698 C CA . TYR A 1 91 ? -11.305 20.251 21.875 1.00 82.38 91 TYR A CA 1
ATOM 699 C C . TYR A 1 91 ? -10.160 19.816 20.955 1.00 82.38 91 TYR A C 1
ATOM 701 O O . TYR A 1 91 ? -10.027 18.633 20.657 1.00 82.38 91 TYR A O 1
ATOM 709 N N . SER A 1 92 ? -9.288 20.742 20.547 1.00 81.38 92 SER A N 1
ATOM 710 C CA . SER A 1 92 ? -8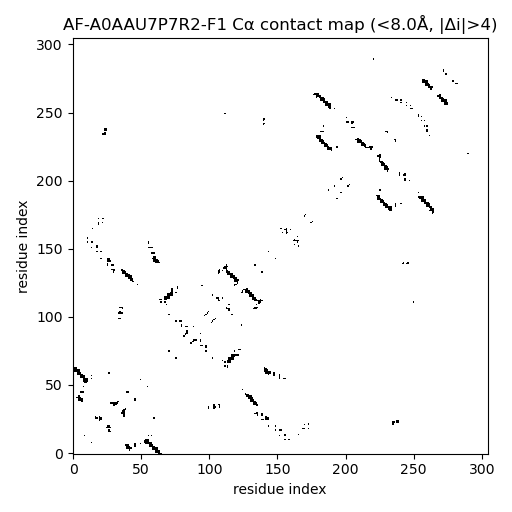.194 20.438 19.614 1.00 81.38 92 SER A CA 1
ATOM 711 C C . SER A 1 92 ? -7.224 19.391 20.170 1.00 81.38 92 SER A C 1
ATOM 713 O O . SER A 1 92 ? -6.715 18.552 19.429 1.00 81.38 92 SER A O 1
ATOM 715 N N . SER A 1 93 ? -6.990 19.404 21.484 1.00 83.69 93 SER A N 1
ATOM 716 C CA . SER A 1 93 ? -6.136 18.411 22.140 1.00 83.69 93 SER A CA 1
ATOM 717 C C . SER A 1 93 ? -6.836 17.056 22.279 1.00 83.69 93 SER A C 1
ATOM 719 O O . SER A 1 93 ? -6.185 16.022 22.136 1.00 83.69 93 SER A O 1
ATOM 721 N N . ALA A 1 94 ? -8.148 17.039 22.526 1.00 82.75 94 ALA A N 1
ATOM 722 C CA . ALA A 1 94 ? -8.947 15.818 22.571 1.00 82.75 94 ALA A CA 1
ATOM 723 C C . ALA A 1 94 ? -9.018 15.153 21.189 1.00 82.75 94 ALA A C 1
ATOM 725 O O . ALA A 1 94 ? -8.793 13.950 21.077 1.00 82.75 94 ALA A O 1
ATOM 726 N N . GLU A 1 95 ? -9.225 15.932 20.127 1.00 83.94 95 GLU A N 1
ATOM 727 C CA . GLU A 1 95 ? -9.182 15.454 18.745 1.00 83.94 95 GLU A CA 1
ATOM 728 C C . GLU A 1 95 ? -7.797 14.897 18.379 1.00 83.94 95 GLU A C 1
ATOM 730 O O . GLU A 1 95 ? -7.691 13.773 17.884 1.00 83.94 95 GLU A O 1
ATOM 735 N N . GLY A 1 96 ? -6.718 15.627 18.686 1.00 84.50 96 GLY A N 1
ATOM 736 C CA . GLY A 1 96 ? -5.353 15.158 18.438 1.00 84.50 96 GLY A CA 1
ATOM 737 C C . GLY A 1 96 ? -5.036 13.835 19.146 1.00 84.50 96 GLY A C 1
ATOM 738 O O . GLY A 1 96 ? -4.436 12.938 18.549 1.00 84.50 96 GLY A O 1
ATOM 739 N N . ARG A 1 97 ? -5.486 13.670 20.398 1.00 86.62 97 ARG A N 1
ATOM 740 C CA . ARG A 1 97 ? -5.335 12.413 21.149 1.00 86.62 97 ARG A CA 1
ATOM 741 C C . ARG A 1 97 ? -6.225 11.297 20.617 1.00 86.62 97 ARG A C 1
ATOM 743 O O . ARG A 1 97 ? -5.760 10.168 20.523 1.00 86.62 97 ARG A O 1
ATOM 750 N N . MET A 1 98 ? -7.457 11.587 20.209 1.00 90.44 98 MET A N 1
ATOM 751 C CA . MET A 1 98 ? -8.324 10.600 19.563 1.00 90.44 98 MET A CA 1
ATOM 752 C C . MET A 1 98 ? -7.647 10.028 18.307 1.00 90.44 98 MET A C 1
ATOM 754 O O . MET A 1 98 ? -7.531 8.811 18.164 1.00 90.44 98 MET A O 1
ATOM 758 N N . TRP A 1 99 ? -7.129 10.886 17.424 1.00 88.50 99 TRP A N 1
ATOM 759 C CA . TRP A 1 99 ? -6.446 10.439 16.208 1.00 88.50 99 TRP A CA 1
ATOM 760 C C . TRP A 1 99 ? -5.113 9.736 16.488 1.00 88.50 99 TRP A C 1
ATOM 762 O O . TRP A 1 99 ? -4.815 8.697 15.896 1.00 88.50 99 TRP A O 1
ATOM 772 N N . GLY A 1 100 ? -4.297 10.284 17.388 1.00 85.62 100 GLY A N 1
ATOM 773 C CA . GLY A 1 100 ? -2.965 9.761 17.681 1.00 85.62 100 GLY A CA 1
ATOM 774 C C . GLY A 1 100 ? -2.966 8.545 18.610 1.00 85.62 100 GLY A C 1
ATOM 775 O O . GLY A 1 100 ? -2.397 7.506 18.278 1.00 85.62 100 GLY A O 1
ATOM 776 N N . GLU A 1 101 ? -3.579 8.671 19.785 1.00 89.00 101 GLU A N 1
ATOM 777 C CA . GLU A 1 101 ? -3.500 7.685 20.869 1.00 89.00 101 GLU A CA 1
ATOM 778 C C . GLU A 1 101 ? -4.522 6.561 20.727 1.00 89.00 101 GLU A C 1
ATOM 780 O O . GLU A 1 101 ? -4.198 5.424 21.057 1.00 89.00 101 GLU A O 1
ATOM 785 N N . PHE A 1 102 ? -5.730 6.845 20.234 1.00 92.94 102 PHE A N 1
ATOM 786 C CA . PHE A 1 102 ? -6.755 5.818 20.052 1.00 92.94 102 PHE A CA 1
ATOM 787 C C . PHE A 1 102 ? -6.681 5.202 18.656 1.00 92.94 102 PHE A C 1
ATOM 789 O O . PHE A 1 102 ? -6.271 4.048 18.513 1.00 92.94 102 PHE A O 1
ATOM 796 N N . VAL A 1 103 ? -6.973 5.981 17.611 1.00 92.31 103 VAL A N 1
ATOM 797 C CA . VAL A 1 103 ? -7.002 5.476 16.229 1.00 92.31 103 VAL A CA 1
ATOM 798 C C . VAL A 1 103 ? -5.624 4.973 15.792 1.00 92.31 103 VAL A C 1
ATOM 800 O O . VAL A 1 103 ? -5.501 3.849 15.302 1.00 92.31 103 VAL A O 1
ATOM 803 N N . GLY A 1 104 ? -4.569 5.760 16.019 1.00 90.31 104 GLY A N 1
ATOM 804 C CA . GLY A 1 104 ? -3.199 5.374 15.678 1.00 90.31 104 GLY A CA 1
ATOM 805 C C . GLY A 1 104 ? -2.725 4.108 16.398 1.00 90.31 104 GLY A C 1
ATOM 806 O O . GLY A 1 104 ? -2.090 3.251 15.778 1.00 90.31 104 GLY A O 1
ATOM 807 N N . LYS A 1 105 ? -3.079 3.934 17.679 1.00 92.50 105 LYS A N 1
ATOM 808 C CA . LYS A 1 105 ? -2.769 2.713 18.438 1.00 92.50 105 LYS A CA 1
ATOM 809 C C . LYS A 1 105 ? -3.512 1.503 17.879 1.00 92.50 105 LYS A C 1
ATOM 811 O O . LYS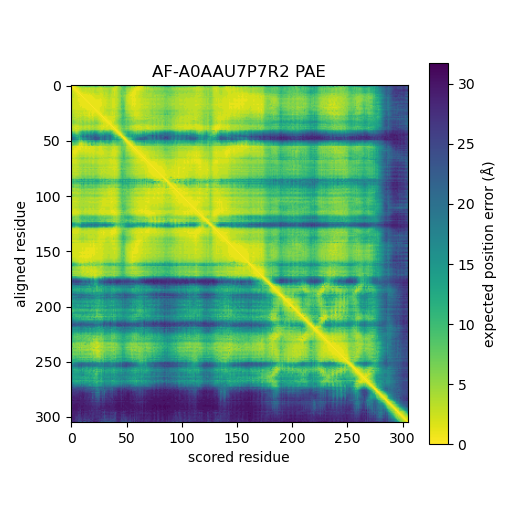 A 1 105 ? -2.863 0.503 17.582 1.00 92.50 105 LYS A O 1
ATOM 816 N N . CYS A 1 106 ? -4.826 1.602 17.667 1.00 94.19 106 CYS A N 1
ATOM 817 C CA . CYS A 1 106 ? -5.615 0.530 17.057 1.00 94.19 106 CYS A CA 1
ATOM 818 C C . CYS A 1 106 ? -5.079 0.149 15.668 1.00 94.19 106 CYS A C 1
ATOM 820 O O . CYS A 1 106 ? -5.002 -1.033 15.335 1.00 94.19 106 CYS A O 1
ATOM 822 N N . GLY A 1 107 ? -4.645 1.135 14.876 1.00 93.38 107 GLY A N 1
ATOM 823 C CA . GLY A 1 107 ? -4.044 0.911 13.562 1.00 93.38 107 GLY A CA 1
ATOM 824 C C . GLY A 1 107 ? -2.741 0.125 13.666 1.00 93.38 107 GLY A C 1
ATOM 825 O O . GLY A 1 107 ? -2.568 -0.899 13.002 1.00 93.38 107 GLY A O 1
ATOM 826 N N . ARG A 1 108 ? -1.845 0.549 14.563 1.00 91.19 108 ARG A N 1
ATOM 827 C CA . ARG A 1 108 ? -0.560 -0.116 14.820 1.00 91.19 108 ARG A CA 1
ATOM 828 C C . ARG A 1 108 ? -0.733 -1.539 15.352 1.00 91.19 108 ARG A C 1
ATOM 830 O O . ARG A 1 108 ? 0.043 -2.424 14.999 1.00 91.19 108 ARG A O 1
ATOM 837 N N . GLU A 1 109 ? -1.738 -1.757 16.192 1.00 92.06 109 GLU A N 1
ATOM 838 C CA . GLU A 1 109 ? -2.002 -3.039 16.850 1.00 92.06 109 GLU A CA 1
ATOM 839 C C . GLU A 1 109 ? -2.828 -4.004 15.990 1.00 92.06 109 GLU A C 1
ATOM 841 O O . GLU A 1 109 ? -2.855 -5.200 16.292 1.00 92.06 109 GLU A O 1
ATOM 846 N N . SER A 1 110 ? -3.426 -3.533 14.885 1.00 92.81 110 SER A N 1
ATOM 847 C CA . SER A 1 110 ? -4.216 -4.376 13.985 1.00 92.81 110 SER A CA 1
ATOM 848 C C . SER A 1 110 ? -3.448 -5.636 13.574 1.00 92.81 110 SER A C 1
ATOM 850 O O . SER A 1 110 ? -2.357 -5.589 12.989 1.00 92.81 110 SER A O 1
ATOM 852 N N . SER A 1 111 ? -4.032 -6.788 13.900 1.00 87.81 111 SER A N 1
ATOM 853 C CA . SER A 1 111 ? -3.440 -8.106 13.680 1.00 87.81 111 SER A CA 1
ATOM 854 C C . SER A 1 111 ? -3.377 -8.477 12.200 1.00 87.81 111 SER A C 1
ATOM 856 O O . SER A 1 111 ? -2.431 -9.147 11.797 1.00 87.81 111 SER A O 1
ATOM 858 N N . CYS A 1 112 ? -4.329 -7.998 11.395 1.00 85.50 112 CYS A N 1
ATOM 859 C CA . CYS A 1 112 ? -4.380 -8.216 9.950 1.00 85.50 112 CYS A CA 1
ATOM 860 C C . CYS A 1 112 ? -3.665 -7.118 9.147 1.00 85.50 112 CYS A C 1
ATOM 862 O O . CYS A 1 112 ? -3.716 -7.113 7.920 1.00 85.50 112 CYS A O 1
ATOM 864 N N . GLY A 1 113 ? -3.036 -6.160 9.831 1.00 89.62 113 GLY A N 1
ATOM 865 C CA . GLY A 1 113 ? -2.254 -5.099 9.208 1.00 89.62 113 GLY A CA 1
ATOM 866 C C . GLY A 1 113 ? -3.048 -3.920 8.649 1.00 89.62 113 GLY A C 1
ATOM 867 O O . GLY A 1 113 ? -2.434 -2.979 8.152 1.00 89.62 113 GLY A O 1
ATOM 868 N N . VAL A 1 114 ? -4.381 -3.951 8.748 1.00 93.19 114 VAL A N 1
ATOM 869 C CA . VAL A 1 114 ? -5.292 -2.910 8.245 1.00 93.19 114 VAL A CA 1
ATOM 870 C C . VAL A 1 114 ? -6.292 -2.530 9.331 1.00 93.19 114 VAL A C 1
ATOM 872 O O . VAL A 1 114 ? -6.787 -3.403 10.038 1.00 93.19 114 VAL A O 1
ATOM 875 N N . LEU A 1 115 ? -6.608 -1.247 9.456 1.00 95.06 115 LEU A N 1
ATOM 876 C CA . LEU A 1 115 ? -7.721 -0.736 10.253 1.00 95.06 115 LEU A CA 1
ATOM 877 C C . LEU A 1 115 ? -8.597 0.147 9.366 1.00 95.06 115 LEU A C 1
ATOM 879 O O . LEU A 1 115 ? -8.077 0.984 8.628 1.00 95.06 115 LEU A O 1
ATOM 883 N N . ILE A 1 116 ? -9.912 -0.029 9.468 1.00 94.00 116 ILE A N 1
ATOM 884 C CA . ILE A 1 116 ? -10.904 0.841 8.838 1.00 94.00 116 ILE A CA 1
ATOM 885 C C . ILE A 1 116 ? -11.419 1.817 9.891 1.00 94.00 116 ILE A C 1
ATOM 887 O O . ILE A 1 116 ? -11.764 1.415 11.000 1.00 94.00 116 ILE A O 1
ATOM 891 N N . VAL A 1 117 ? -11.483 3.097 9.552 1.00 92.19 117 VAL A N 1
ATOM 892 C CA . VAL A 1 117 ? -12.025 4.138 10.428 1.00 92.19 117 VAL A CA 1
ATOM 893 C C . VAL A 1 117 ? -13.176 4.797 9.695 1.00 92.19 117 VAL A C 1
ATOM 895 O O . VAL A 1 117 ? -12.960 5.506 8.716 1.00 92.19 117 VAL A O 1
ATOM 898 N N . ASP A 1 118 ? -14.393 4.524 10.141 1.00 90.50 118 ASP A N 1
ATOM 899 C CA . ASP A 1 118 ? -15.598 5.101 9.566 1.00 90.50 118 ASP A CA 1
ATOM 900 C C . ASP A 1 118 ? -15.881 6.451 10.226 1.00 90.50 118 ASP A C 1
ATOM 902 O O . ASP A 1 118 ? -16.253 6.513 11.399 1.00 90.50 118 ASP A O 1
ATOM 906 N N . VAL A 1 119 ? -15.663 7.537 9.482 1.00 85.69 119 VAL A N 1
ATOM 907 C CA . VAL A 1 119 ? -15.902 8.902 9.965 1.00 85.69 119 VAL A CA 1
ATOM 908 C C . VAL A 1 119 ? -17.101 9.561 9.297 1.00 85.69 119 VAL A C 1
ATOM 910 O O . VAL A 1 119 ? -17.322 10.762 9.492 1.00 85.69 119 VAL A O 1
ATOM 913 N N . GLY A 1 120 ? -17.889 8.794 8.539 1.00 81.62 120 GLY A N 1
ATOM 914 C CA . GLY A 1 120 ? -18.996 9.301 7.748 1.00 81.62 120 GLY A CA 1
ATOM 915 C C . GLY A 1 120 ? -20.025 10.045 8.594 1.00 81.62 120 GLY A C 1
ATOM 916 O O . GLY A 1 120 ? -20.643 9.483 9.498 1.00 81.62 120 GLY A O 1
ATOM 917 N N . GLY A 1 121 ? -20.194 11.343 8.320 1.00 74.31 121 GLY A N 1
ATOM 918 C CA . GLY A 1 121 ? -21.125 12.202 9.055 1.00 74.31 121 GLY A CA 1
ATOM 919 C C . GLY A 1 121 ? -20.748 12.421 10.524 1.00 74.31 121 GLY A C 1
ATOM 920 O O . GLY A 1 121 ? -21.616 12.790 11.317 1.00 74.31 121 GLY A O 1
ATOM 921 N N . SER A 1 122 ? -19.500 12.142 10.911 1.00 80.88 122 SER A N 1
ATOM 922 C CA . SER A 1 122 ? -18.970 12.493 12.231 1.00 80.88 122 SER A CA 1
ATOM 923 C C . SER A 1 122 ? -18.611 13.973 12.299 1.00 80.88 122 SER A C 1
ATOM 925 O O . SER A 1 122 ? -18.319 14.600 11.282 1.00 80.88 122 SER A O 1
ATOM 927 N N . LYS A 1 123 ? -18.543 14.527 13.512 1.00 79.88 123 LYS A N 1
ATOM 928 C CA . LYS A 1 123 ? -18.050 15.904 13.705 1.00 79.88 123 LYS A CA 1
ATOM 929 C C . LYS A 1 123 ? -16.553 16.096 13.392 1.00 79.88 123 LYS A C 1
ATOM 931 O O . LYS A 1 123 ? -16.100 17.232 13.320 1.00 79.88 123 LYS A O 1
ATOM 936 N N . PHE A 1 124 ? -15.793 15.009 13.216 1.00 76.19 124 PHE A N 1
ATOM 937 C CA . PHE A 1 124 ? -14.344 15.024 12.934 1.00 76.19 124 PHE A CA 1
ATOM 938 C C . PHE A 1 124 ? -14.012 14.945 11.449 1.00 76.19 124 PHE A C 1
ATOM 940 O O . PHE A 1 124 ? -12.843 14.919 11.068 1.00 76.19 124 PHE A O 1
ATOM 947 N N . SER A 1 125 ? -15.030 14.852 10.601 1.00 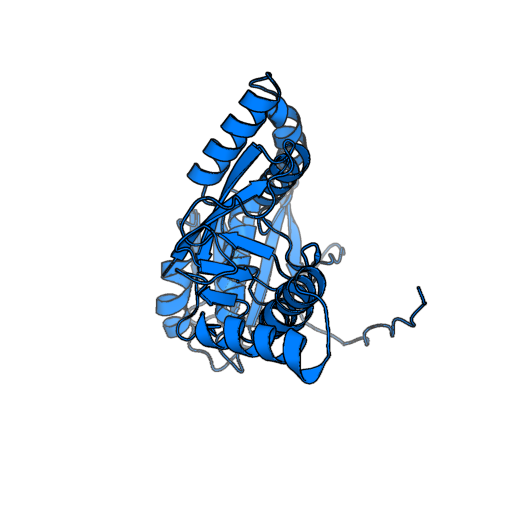70.56 125 SER A N 1
ATOM 948 C CA . SER A 1 125 ? -14.845 14.764 9.167 1.00 70.56 125 SER A CA 1
ATOM 949 C C . SER A 1 125 ? -15.797 15.709 8.469 1.00 70.56 125 SER A C 1
ATOM 951 O O . SER A 1 125 ? -17.007 15.659 8.659 1.00 70.56 125 SER A O 1
ATOM 953 N N . GLN A 1 126 ? -15.240 16.554 7.606 1.00 59.78 126 GLN A N 1
ATOM 954 C CA . GLN A 1 126 ? -16.040 17.335 6.664 1.00 59.78 126 GLN A CA 1
ATOM 955 C C . GLN A 1 126 ? -16.539 16.475 5.490 1.00 59.78 126 GLN A C 1
ATOM 957 O O . GLN A 1 126 ? -17.375 16.924 4.711 1.00 59.78 126 GLN A O 1
ATOM 962 N N . SER A 1 127 ? -16.036 15.243 5.350 1.00 58.28 127 SER A N 1
ATOM 963 C CA . SER A 1 127 ? -16.455 14.284 4.330 1.00 58.28 127 SER A CA 1
ATOM 964 C C . SER A 1 127 ? -17.253 13.129 4.940 1.00 58.28 127 SER A C 1
ATOM 966 O O . SER A 1 127 ? -17.088 12.775 6.109 1.00 58.28 127 SER A O 1
ATOM 968 N N . GLN A 1 128 ? -18.079 12.472 4.124 1.00 63.59 128 GLN A N 1
ATOM 969 C CA . GLN A 1 128 ? -18.737 11.212 4.494 1.00 63.59 128 GLN A CA 1
ATOM 970 C C . GLN A 1 128 ? -17.778 10.002 4.494 1.00 63.59 128 GLN A C 1
ATOM 972 O O . GLN A 1 128 ? -18.235 8.865 4.466 1.00 63.59 128 GLN A O 1
ATOM 977 N N . GLY A 1 129 ? -16.466 10.246 4.485 1.00 75.25 129 GLY A N 1
ATOM 978 C CA . GLY A 1 129 ? -15.487 9.238 4.120 1.00 75.25 129 GLY A CA 1
ATOM 979 C C . GLY A 1 129 ? -15.094 8.269 5.233 1.00 75.25 129 GLY A C 1
ATOM 980 O O . GLY A 1 129 ? -15.433 8.423 6.405 1.00 75.25 129 GLY A O 1
ATOM 981 N N . LYS A 1 130 ? -14.300 7.279 4.851 1.00 87.00 130 LYS A N 1
ATOM 982 C CA . LYS A 1 130 ? -13.590 6.333 5.698 1.00 87.00 130 LYS A CA 1
ATOM 983 C C . LYS A 1 130 ? -12.096 6.528 5.489 1.00 87.00 130 LYS A C 1
ATOM 985 O O . LYS A 1 130 ? -11.636 6.906 4.411 1.00 87.00 130 LYS A O 1
ATOM 990 N N . TYR A 1 131 ? -11.321 6.210 6.512 1.00 88.50 131 TYR A N 1
ATOM 991 C CA . TYR A 1 131 ? -9.875 6.097 6.394 1.00 88.50 131 TYR A CA 1
ATOM 992 C C . TYR A 1 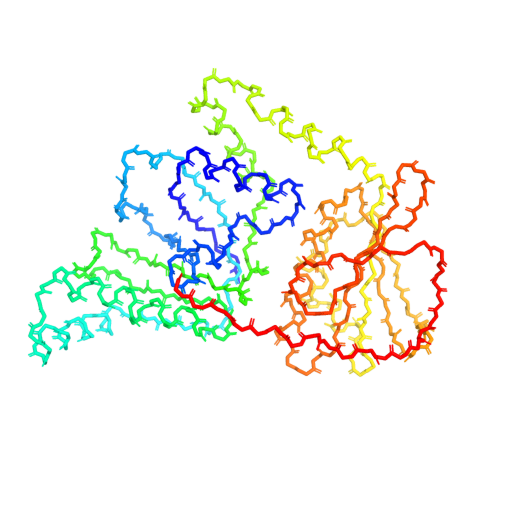131 ? -9.451 4.638 6.470 1.00 88.50 131 TYR A C 1
ATOM 994 O O . TYR A 1 131 ? -10.012 3.850 7.233 1.00 88.50 131 TYR A O 1
ATOM 1002 N N . LEU A 1 132 ? -8.423 4.295 5.699 1.00 91.81 132 LEU A N 1
ATOM 1003 C CA . LEU A 1 132 ? -7.666 3.068 5.888 1.00 91.81 132 LEU A CA 1
ATOM 1004 C C . LEU A 1 132 ? -6.310 3.399 6.490 1.00 91.81 132 LEU A C 1
ATOM 1006 O O . LEU A 1 132 ? -5.560 4.221 5.961 1.00 91.81 132 LEU A O 1
ATOM 1010 N N . LEU A 1 133 ? -5.986 2.719 7.584 1.00 92.75 133 LEU A N 1
ATOM 1011 C CA . LEU A 1 133 ? -4.644 2.701 8.142 1.00 92.75 133 LEU A CA 1
ATOM 1012 C C . LEU A 1 133 ? -4.015 1.355 7.825 1.00 92.75 133 LEU A C 1
ATOM 1014 O O . LEU A 1 133 ? -4.617 0.312 8.074 1.00 92.75 133 LEU A O 1
ATOM 1018 N N . VAL A 1 134 ? -2.787 1.380 7.323 1.00 92.44 134 VAL A N 1
ATOM 1019 C CA . VAL A 1 134 ? -1.997 0.173 7.078 1.00 92.44 134 VAL A CA 1
ATOM 1020 C C . VAL A 1 134 ? -0.745 0.223 7.931 1.00 92.44 134 VAL A C 1
ATOM 1022 O O . VAL A 1 134 ? -0.000 1.196 7.843 1.00 92.44 134 VAL A O 1
ATOM 1025 N N . ASN A 1 135 ? -0.506 -0.808 8.740 1.00 91.69 135 ASN A N 1
ATOM 1026 C CA . ASN A 1 135 ? 0.703 -0.947 9.557 1.00 91.69 135 ASN A CA 1
ATOM 1027 C C . ASN A 1 135 ? 1.740 -1.861 8.868 1.00 91.69 135 ASN A C 1
ATOM 1029 O O . ASN A 1 135 ? 1.530 -2.336 7.752 1.00 91.69 135 ASN A O 1
ATOM 1033 N N . ASN A 1 136 ? 2.873 -2.131 9.523 1.00 87.06 136 ASN A N 1
ATOM 1034 C CA . ASN A 1 136 ? 3.946 -2.952 8.944 1.00 87.06 136 ASN A CA 1
ATOM 1035 C C . ASN A 1 136 ? 3.520 -4.382 8.563 1.00 87.06 136 ASN A C 1
ATOM 1037 O O . ASN A 1 136 ? 4.012 -4.908 7.569 1.00 87.06 136 ASN A O 1
ATOM 1041 N N . LYS A 1 137 ? 2.580 -4.998 9.291 1.00 84.12 137 LYS A N 1
ATOM 1042 C CA . LYS A 1 137 ? 2.035 -6.327 8.949 1.00 84.12 137 LYS A CA 1
ATOM 1043 C C . LYS A 1 137 ? 1.224 -6.289 7.651 1.00 84.12 137 LYS A C 1
ATOM 1045 O O . LYS A 1 137 ? 1.107 -7.289 6.958 1.00 84.12 137 LYS A O 1
ATOM 1050 N N . GLY A 1 138 ? 0.674 -5.125 7.302 1.00 84.69 138 GLY A N 1
ATOM 1051 C CA . GLY A 1 138 ? -0.103 -4.911 6.082 1.00 84.69 138 GLY A CA 1
ATOM 1052 C C . GLY A 1 138 ? 0.735 -4.512 4.865 1.00 84.69 138 GLY A C 1
ATOM 1053 O O . GLY A 1 138 ? 0.171 -4.175 3.828 1.00 84.69 138 GLY A O 1
ATOM 1054 N N . LEU A 1 139 ? 2.070 -4.539 4.947 1.00 83.12 139 LEU A N 1
ATOM 1055 C CA . LEU A 1 139 ? 2.951 -4.118 3.849 1.00 83.12 139 LEU A CA 1
ATOM 1056 C C . LEU A 1 139 ? 2.712 -4.878 2.543 1.00 83.12 139 LEU A C 1
ATOM 1058 O O . LEU A 1 139 ? 2.766 -4.275 1.473 1.00 83.12 139 LEU A O 1
ATOM 1062 N N . GLY A 1 140 ? 2.439 -6.183 2.631 1.00 77.81 140 GLY A N 1
ATOM 1063 C CA . GLY A 1 140 ? 2.129 -7.022 1.471 1.00 77.81 140 GLY A CA 1
ATOM 1064 C C . GLY A 1 140 ? 0.775 -6.715 0.823 1.00 77.81 140 GLY A C 1
ATOM 1065 O O . GLY A 1 140 ? 0.536 -7.151 -0.299 1.00 77.81 140 GLY A O 1
ATOM 1066 N N . LEU A 1 141 ? -0.088 -5.953 1.503 1.00 84.62 141 LEU A N 1
ATOM 1067 C CA . LEU A 1 141 ? -1.429 -5.594 1.037 1.00 84.62 141 LEU A CA 1
ATOM 1068 C C . LEU A 1 141 ? -1.429 -4.310 0.199 1.00 84.62 141 LEU A C 1
ATOM 1070 O O . LEU A 1 141 ? -2.390 -4.068 -0.525 1.00 84.62 141 LEU A O 1
ATOM 1074 N N . LEU A 1 142 ? -0.371 -3.495 0.295 1.00 88.38 142 LEU A N 1
ATOM 1075 C CA . LEU A 1 142 ? -0.206 -2.259 -0.469 1.00 88.38 142 LEU A CA 1
ATOM 1076 C C . LEU A 1 142 ? 0.347 -2.561 -1.859 1.00 88.38 142 LEU A C 1
ATOM 1078 O O . LEU A 1 142 ? 1.466 -3.066 -1.999 1.00 88.38 142 LEU A O 1
ATOM 1082 N N . ARG A 1 143 ? -0.382 -2.168 -2.901 1.00 88.25 143 ARG A N 1
ATOM 1083 C CA . ARG A 1 143 ? 0.057 -2.358 -4.285 1.00 88.25 143 ARG A CA 1
ATOM 1084 C C . ARG A 1 143 ? -0.165 -1.113 -5.129 1.00 88.25 143 ARG A C 1
ATOM 1086 O O . ARG A 1 143 ? -1.144 -0.400 -4.979 1.00 88.25 143 ARG A O 1
ATOM 1093 N N . MET A 1 144 ? 0.766 -0.890 -6.044 1.00 92.12 144 MET A N 1
ATOM 1094 C CA . MET A 1 144 ? 0.634 0.086 -7.115 1.00 92.12 144 MET A CA 1
ATOM 1095 C C . MET A 1 144 ? 0.659 -0.683 -8.431 1.00 92.12 144 MET A C 1
ATOM 1097 O O . MET A 1 144 ? 1.557 -1.503 -8.647 1.00 92.12 144 MET A O 1
ATOM 1101 N N . THR A 1 145 ? -0.360 -0.490 -9.262 1.00 90.38 145 THR A N 1
ATOM 1102 C CA . THR A 1 145 ? -0.435 -1.090 -10.599 1.00 90.38 145 THR A CA 1
ATOM 1103 C C . THR A 1 145 ? 0.453 -0.322 -11.585 1.00 90.38 145 THR A C 1
ATOM 1105 O O . THR A 1 145 ? 0.788 0.835 -11.320 1.00 90.38 145 THR A O 1
ATOM 1108 N N . PRO A 1 146 ? 0.822 -0.916 -12.737 1.00 90.50 146 PRO A N 1
ATOM 1109 C CA . PRO A 1 146 ? 1.541 -0.194 -13.786 1.00 90.50 146 PRO A CA 1
ATOM 1110 C C . PRO A 1 146 ? 0.827 1.089 -14.217 1.00 90.50 146 PRO A C 1
ATOM 1112 O O . PRO A 1 146 ? 1.441 2.148 -14.236 1.00 90.50 146 PRO A O 1
ATOM 1115 N N . THR A 1 147 ? -0.491 1.028 -14.416 1.00 93.56 147 THR A N 1
ATOM 1116 C CA . THR A 1 147 ? -1.310 2.195 -14.767 1.00 93.56 147 THR A CA 1
ATOM 1117 C C . THR A 1 147 ? -1.281 3.277 -13.684 1.00 93.56 147 THR A C 1
ATOM 1119 O O . THR A 1 147 ? -1.146 4.455 -13.996 1.00 93.56 147 THR A O 1
ATOM 1122 N N . GLN A 1 148 ? -1.357 2.907 -12.398 1.00 94.69 148 GLN A N 1
ATOM 1123 C CA . GLN A 1 148 ? -1.223 3.871 -11.295 1.00 94.69 148 GLN A CA 1
ATOM 1124 C C . GLN A 1 148 ? 0.171 4.512 -11.266 1.00 94.69 148 GLN A C 1
ATOM 1126 O O . GLN A 1 148 ? 0.292 5.711 -11.023 1.00 94.69 148 GLN A O 1
ATOM 1131 N N . ALA A 1 149 ? 1.221 3.732 -11.535 1.00 93.94 149 ALA A N 1
ATOM 1132 C CA . ALA A 1 149 ? 2.588 4.234 -11.589 1.00 93.94 149 ALA A CA 1
ATOM 1133 C C . ALA A 1 149 ? 2.821 5.174 -12.785 1.00 93.94 149 ALA A C 1
ATOM 1135 O O . ALA A 1 149 ? 3.511 6.178 -12.635 1.00 93.94 149 ALA A O 1
ATOM 1136 N N . GLU A 1 150 ? 2.242 4.880 -13.950 1.00 94.31 150 GLU A N 1
ATOM 1137 C CA . GLU A 1 150 ? 2.284 5.745 -15.137 1.00 94.31 150 GLU A CA 1
ATOM 1138 C C . GLU A 1 150 ? 1.573 7.078 -14.896 1.00 94.31 150 GLU A C 1
ATOM 1140 O O . GLU A 1 150 ? 2.119 8.130 -15.230 1.00 94.31 150 GLU A O 1
ATOM 1145 N N . THR A 1 151 ? 0.392 7.050 -14.271 1.00 95.19 151 THR A N 1
ATOM 1146 C CA . THR A 1 151 ? -0.317 8.271 -13.862 1.00 95.19 151 THR A CA 1
ATOM 1147 C C . THR A 1 151 ? 0.534 9.091 -12.896 1.00 95.19 151 THR A C 1
ATOM 1149 O O . THR A 1 151 ? 0.794 10.259 -13.164 1.00 95.19 151 THR A O 1
ATOM 1152 N N . LEU A 1 152 ? 1.080 8.463 -11.847 1.00 95.38 152 LEU A N 1
ATOM 1153 C CA . LEU A 1 152 ? 1.953 9.147 -10.892 1.00 95.38 152 LEU A CA 1
ATOM 1154 C C . LEU A 1 152 ? 3.189 9.763 -11.567 1.00 95.38 152 LEU A C 1
ATOM 1156 O O . LEU A 1 152 ? 3.588 10.875 -11.234 1.00 95.38 152 LEU A O 1
ATOM 1160 N N . GLN A 1 153 ? 3.800 9.055 -12.519 1.00 95.25 153 GLN A N 1
ATOM 1161 C CA . GLN A 1 153 ? 4.933 9.576 -13.279 1.00 95.25 153 GLN A CA 1
ATOM 1162 C C . GLN A 1 153 ? 4.543 10.836 -14.062 1.00 95.25 153 GLN A C 1
ATOM 1164 O O . GLN A 1 153 ? 5.273 11.826 -14.033 1.00 95.25 153 GLN A O 1
ATOM 1169 N N . ARG A 1 154 ? 3.395 10.800 -14.751 1.00 94.19 154 ARG A N 1
ATOM 1170 C CA . ARG A 1 154 ? 2.878 11.939 -15.515 1.00 94.19 154 ARG A CA 1
ATOM 1171 C C . ARG A 1 154 ? 2.651 13.146 -14.610 1.00 94.19 154 ARG A C 1
ATOM 1173 O O . ARG A 1 154 ? 3.076 14.239 -14.969 1.00 94.19 154 ARG A O 1
ATOM 1180 N N . ASP A 1 155 ? 2.055 12.936 -13.441 1.00 93.56 155 ASP A N 1
ATOM 1181 C CA . ASP A 1 155 ? 1.746 14.008 -12.493 1.00 93.56 155 ASP A CA 1
ATOM 1182 C C . ASP A 1 155 ? 3.021 14.628 -11.900 1.00 93.56 155 ASP A C 1
ATOM 1184 O O . ASP A 1 155 ? 3.132 15.850 -11.807 1.00 93.56 155 ASP A O 1
ATOM 1188 N N . ILE A 1 156 ? 4.028 13.807 -11.573 1.00 94.56 156 ILE A N 1
ATOM 1189 C CA . ILE A 1 156 ? 5.342 14.293 -11.122 1.00 94.56 156 ILE A CA 1
ATOM 1190 C C . ILE A 1 156 ? 6.016 15.132 -12.213 1.00 94.56 156 ILE A C 1
ATOM 1192 O O . ILE A 1 156 ? 6.489 16.231 -11.931 1.00 94.56 156 ILE A O 1
ATOM 1196 N N . ASN A 1 157 ? 6.046 14.636 -13.450 1.00 93.00 157 ASN A N 1
ATOM 1197 C CA . ASN A 1 157 ? 6.669 15.332 -14.576 1.00 93.00 157 ASN A CA 1
ATOM 1198 C C . ASN A 1 157 ? 5.953 16.656 -14.890 1.00 93.00 157 ASN A C 1
ATOM 1200 O O . ASN A 1 157 ? 6.600 17.684 -15.086 1.00 93.00 157 ASN A O 1
ATOM 1204 N N . ALA A 1 158 ? 4.616 16.654 -14.875 1.00 91.69 158 ALA A N 1
ATOM 1205 C CA . ALA A 1 158 ? 3.812 17.860 -15.049 1.00 91.69 158 ALA A CA 1
ATOM 1206 C C . ALA A 1 158 ? 4.101 18.891 -13.949 1.00 91.69 158 ALA A C 1
ATOM 1208 O O . ALA A 1 158 ? 4.255 20.075 -14.242 1.00 91.69 158 ALA A O 1
ATOM 1209 N N . LYS A 1 159 ? 4.237 18.444 -12.693 1.00 91.50 159 LYS A N 1
ATOM 1210 C CA . LYS A 1 159 ? 4.570 19.320 -11.565 1.00 91.50 159 LYS A CA 1
ATOM 1211 C C . LYS A 1 159 ? 5.992 19.882 -11.647 1.00 91.50 159 LYS A C 1
ATOM 1213 O O . LYS A 1 159 ? 6.205 21.033 -11.273 1.00 91.50 159 LYS A O 1
ATOM 1218 N N . ALA A 1 160 ? 6.942 19.090 -12.143 1.00 90.62 160 ALA A N 1
ATOM 1219 C CA . ALA A 1 160 ? 8.327 19.503 -12.356 1.00 90.62 160 ALA A CA 1
ATOM 1220 C C . ALA A 1 160 ? 8.498 20.463 -13.548 1.00 90.62 160 ALA A C 1
ATOM 1222 O O . ALA A 1 160 ? 9.492 21.182 -13.606 1.00 90.62 160 ALA A O 1
ATOM 1223 N N . GLY A 1 161 ? 7.550 20.475 -14.493 1.00 91.38 161 GLY A N 1
ATOM 1224 C CA . GLY A 1 161 ? 7.676 21.211 -15.754 1.00 91.38 161 GLY A CA 1
ATOM 1225 C C . GLY A 1 161 ? 8.636 20.554 -16.754 1.00 91.38 161 GLY A C 1
ATOM 1226 O O . GLY A 1 161 ? 9.036 21.196 -17.720 1.00 91.38 161 GLY A O 1
ATOM 1227 N N . ASP A 1 162 ? 8.999 19.288 -16.532 1.00 89.56 162 ASP A N 1
ATOM 1228 C CA . ASP A 1 162 ? 9.933 18.524 -17.359 1.00 89.56 162 ASP A CA 1
ATOM 1229 C C . ASP A 1 162 ? 9.403 17.098 -17.577 1.00 89.56 162 ASP A C 1
ATOM 1231 O O . ASP A 1 162 ? 9.255 16.304 -16.643 1.00 89.56 162 ASP A O 1
ATOM 1235 N N . ALA A 1 163 ? 9.123 16.765 -18.840 1.00 82.69 163 ALA A N 1
ATOM 1236 C CA . ALA A 1 163 ? 8.632 15.453 -19.248 1.00 82.69 163 ALA A CA 1
ATOM 1237 C C . ALA A 1 163 ? 9.644 14.320 -18.983 1.00 82.69 163 ALA A C 1
ATOM 1239 O O . ALA A 1 163 ? 9.227 13.166 -18.872 1.00 82.69 163 ALA A O 1
ATOM 1240 N N . GLY A 1 164 ? 10.934 14.642 -18.845 1.00 84.25 164 GLY A N 1
ATOM 1241 C CA . GLY A 1 164 ? 12.017 13.697 -18.578 1.00 84.25 164 GLY A CA 1
ATOM 1242 C C . GLY A 1 164 ? 12.521 13.687 -17.133 1.00 84.25 164 GLY A C 1
ATOM 1243 O O . GLY A 1 164 ? 13.485 12.981 -16.838 1.00 84.25 164 GLY A O 1
ATOM 1244 N N . HIS A 1 165 ? 11.873 14.409 -16.205 1.00 90.31 165 HIS A N 1
ATOM 1245 C CA . HIS A 1 165 ? 12.365 14.587 -14.825 1.00 90.31 165 HIS A CA 1
ATOM 1246 C C . HIS A 1 165 ? 12.700 13.261 -14.119 1.00 90.31 165 HIS A C 1
ATOM 1248 O O . HIS A 1 165 ? 13.670 13.145 -13.366 1.00 90.31 165 HIS A O 1
ATOM 1254 N N . LEU A 1 166 ? 11.907 12.220 -14.384 1.00 91.50 166 LEU A N 1
ATOM 1255 C CA . LEU A 1 166 ? 12.078 10.891 -13.794 1.00 91.50 166 LEU A CA 1
ATOM 1256 C C . LEU A 1 166 ? 12.921 9.915 -14.625 1.00 91.50 166 LEU A C 1
ATOM 1258 O O . LEU A 1 166 ? 13.179 8.804 -14.151 1.00 91.50 166 LEU A O 1
ATOM 1262 N N . ASP A 1 167 ? 13.385 10.288 -15.814 1.00 89.19 167 ASP A N 1
ATOM 1263 C CA . ASP A 1 167 ? 14.097 9.365 -16.703 1.00 89.19 167 ASP A CA 1
ATOM 1264 C C . ASP A 1 167 ? 15.469 9.000 -16.137 1.00 89.19 167 ASP A C 1
ATOM 1266 O O . ASP A 1 167 ? 15.774 7.817 -15.986 1.00 89.19 167 ASP A O 1
ATOM 1270 N N . ALA A 1 168 ? 16.226 9.978 -15.631 1.00 84.94 168 ALA A N 1
ATOM 1271 C CA . ALA A 1 168 ? 17.484 9.715 -14.928 1.00 84.94 168 ALA A CA 1
ATOM 1272 C C . ALA A 1 168 ? 17.285 8.834 -13.676 1.00 84.94 168 ALA A C 1
ATOM 1274 O O . ALA A 1 168 ? 18.149 8.030 -13.308 1.00 84.94 168 ALA A O 1
ATOM 1275 N N . LEU A 1 169 ? 16.137 8.947 -12.993 1.00 86.69 169 LEU A N 1
ATOM 1276 C CA . LEU A 1 169 ? 15.807 8.077 -11.862 1.00 86.69 169 LEU A CA 1
ATOM 1277 C C . LEU A 1 169 ? 15.549 6.638 -12.324 1.00 86.69 169 LEU A C 1
ATOM 1279 O O . LEU A 1 169 ? 16.051 5.710 -11.678 1.00 86.69 169 LEU A O 1
ATOM 1283 N N . LYS A 1 170 ? 14.785 6.457 -13.408 1.00 85.75 170 LYS A N 1
ATOM 1284 C CA . LYS A 1 170 ? 14.533 5.151 -14.027 1.00 85.75 170 LYS A CA 1
ATOM 1285 C C . LYS A 1 170 ? 15.832 4.514 -14.487 1.00 85.75 170 LYS A C 1
ATOM 1287 O O . LYS A 1 170 ? 16.110 3.391 -14.084 1.00 85.75 170 LYS A O 1
ATOM 1292 N N . GLU A 1 171 ? 16.654 5.240 -15.235 1.00 84.19 171 GLU A N 1
ATOM 1293 C CA . GLU A 1 171 ? 17.959 4.772 -15.701 1.00 84.19 171 GLU A CA 1
ATOM 1294 C C . GLU A 1 171 ? 18.878 4.411 -14.539 1.00 84.19 171 GLU A C 1
ATOM 1296 O O . GLU A 1 171 ? 19.502 3.360 -14.544 1.00 84.19 171 GLU A O 1
ATOM 1301 N N . ARG A 1 172 ? 18.922 5.209 -13.469 1.00 81.81 172 ARG A N 1
ATOM 1302 C CA . ARG A 1 172 ? 19.754 4.881 -12.303 1.00 81.81 172 ARG A CA 1
ATOM 1303 C C . ARG A 1 172 ? 19.285 3.625 -11.564 1.00 81.81 172 ARG A C 1
ATOM 1305 O O . ARG A 1 172 ? 20.108 2.946 -10.948 1.00 81.81 172 ARG A O 1
ATOM 1312 N N . ILE A 1 173 ? 17.981 3.348 -11.539 1.00 80.88 173 ILE A N 1
ATOM 1313 C CA . ILE A 1 173 ? 17.420 2.165 -10.867 1.00 80.88 173 ILE A CA 1
ATOM 1314 C C . ILE A 1 173 ? 17.554 0.926 -11.758 1.00 80.88 173 ILE A C 1
ATOM 1316 O O . ILE A 1 173 ? 18.055 -0.091 -11.282 1.00 80.88 173 ILE A O 1
ATOM 1320 N N . ASN A 1 174 ? 17.176 1.040 -13.030 1.00 72.69 174 ASN A N 1
ATOM 1321 C CA . ASN A 1 174 ? 17.168 -0.055 -13.999 1.00 72.69 174 ASN A CA 1
ATOM 1322 C C . ASN A 1 174 ? 18.569 -0.331 -14.562 1.00 72.69 174 ASN A C 1
ATOM 1324 O O . ASN A 1 174 ? 18.964 -1.478 -14.699 1.00 72.69 174 ASN A O 1
ATOM 1328 N N . GLY A 1 175 ? 19.374 0.698 -14.818 1.00 61.47 175 GLY A N 1
ATOM 1329 C CA . GLY A 1 175 ? 20.738 0.581 -15.343 1.00 61.47 175 GLY A CA 1
ATOM 1330 C C . GLY A 1 175 ? 21.747 0.020 -14.340 1.00 61.47 175 GLY A C 1
ATOM 1331 O O . GLY A 1 175 ? 22.738 -0.576 -14.736 1.00 61.47 175 GLY A O 1
ATOM 1332 N N . LYS A 1 176 ? 21.484 0.119 -13.027 1.00 56.97 176 LYS A N 1
ATOM 1333 C CA . LYS A 1 176 ? 22.281 -0.594 -12.005 1.00 56.97 176 LYS A CA 1
ATOM 1334 C C . LYS A 1 176 ? 21.905 -2.074 -11.865 1.00 56.97 176 LYS A C 1
ATOM 1336 O O . LYS A 1 176 ? 22.548 -2.787 -11.096 1.00 56.97 176 LYS A O 1
ATOM 1341 N N . LYS A 1 177 ? 20.828 -2.507 -12.524 1.00 54.72 177 LYS A N 1
ATOM 1342 C CA . LYS A 1 177 ? 20.216 -3.832 -12.415 1.00 54.72 177 LYS A CA 1
ATOM 1343 C C . LYS A 1 177 ? 19.493 -4.170 -13.721 1.00 54.72 177 LYS A C 1
ATOM 1345 O O . LYS A 1 177 ? 18.279 -4.365 -13.716 1.00 54.72 177 LYS A O 1
ATOM 1350 N N . SER A 1 178 ? 20.218 -4.269 -14.833 1.00 47.50 178 SER A N 1
ATOM 1351 C CA . SER A 1 178 ? 19.713 -4.952 -16.029 1.00 47.50 178 SER A CA 1
ATOM 1352 C C . SER A 1 178 ? 19.707 -6.459 -15.738 1.00 47.50 178 SER A C 1
ATOM 1354 O O . SER A 1 178 ? 20.520 -7.241 -16.214 1.00 47.50 178 SER A O 1
ATOM 1356 N N . LEU A 1 179 ? 18.833 -6.869 -14.817 1.00 53.12 179 LEU A N 1
ATOM 1357 C CA . LEU A 1 179 ? 18.729 -8.249 -14.371 1.00 53.12 179 LEU A CA 1
ATOM 1358 C C . LEU A 1 179 ? 17.891 -8.991 -15.401 1.00 53.12 179 LEU A C 1
ATOM 1360 O O . LEU A 1 179 ? 16.674 -9.095 -15.268 1.00 53.12 179 LEU A O 1
ATOM 1364 N N . HIS A 1 180 ? 18.555 -9.437 -16.464 1.00 52.44 180 HIS A N 1
ATOM 1365 C CA . HIS A 1 180 ? 17.985 -10.364 -17.427 1.00 52.44 180 HIS A CA 1
ATOM 1366 C C . HIS A 1 180 ? 17.556 -11.640 -16.703 1.00 52.44 180 HIS A C 1
ATOM 1368 O O . HIS A 1 180 ? 18.400 -12.397 -16.232 1.00 52.44 180 HIS A O 1
ATOM 1374 N N . GLY A 1 181 ? 16.244 -11.871 -16.628 1.00 57.75 181 GLY A N 1
ATOM 1375 C CA . GLY A 1 181 ? 15.676 -13.094 -16.070 1.00 57.75 181 GLY A CA 1
ATOM 1376 C C . GLY A 1 181 ? 15.849 -13.197 -14.552 1.00 57.75 181 GLY A C 1
ATOM 1377 O O . GLY A 1 181 ? 16.918 -13.516 -14.030 1.00 57.75 181 GLY A O 1
ATOM 1378 N N . ALA A 1 182 ? 14.763 -12.993 -13.813 1.00 63.19 182 ALA A N 1
ATOM 1379 C CA . ALA A 1 182 ? 14.718 -13.309 -12.392 1.00 63.19 182 ALA A CA 1
ATOM 1380 C C . ALA A 1 182 ? 13.916 -14.582 -12.168 1.00 63.19 182 ALA A C 1
ATOM 1382 O O . ALA A 1 182 ? 12.788 -14.715 -12.634 1.00 63.19 182 ALA A O 1
ATOM 1383 N N . THR A 1 183 ? 14.503 -15.512 -11.425 1.00 61.31 183 THR A N 1
ATOM 1384 C CA . THR A 1 183 ? 13.885 -16.791 -11.091 1.00 61.31 183 THR A CA 1
ATOM 1385 C C . THR A 1 183 ? 13.691 -16.834 -9.585 1.00 61.31 183 THR A C 1
ATOM 1387 O O . THR A 1 183 ? 14.668 -16.872 -8.843 1.00 61.31 183 THR A O 1
ATOM 1390 N N . PHE A 1 184 ? 12.455 -16.821 -9.095 1.00 69.62 184 PHE A N 1
ATOM 1391 C CA . PHE A 1 184 ? 12.211 -17.009 -7.667 1.00 69.62 184 PHE A CA 1
ATOM 1392 C C . PHE A 1 184 ? 11.654 -18.397 -7.388 1.00 69.62 184 PHE A C 1
ATOM 1394 O O . PHE A 1 184 ? 10.810 -18.902 -8.123 1.00 69.62 184 PHE A O 1
ATOM 1401 N N . THR A 1 185 ? 12.117 -19.001 -6.298 1.00 64.44 185 THR A N 1
ATOM 1402 C CA . THR A 1 185 ? 11.705 -20.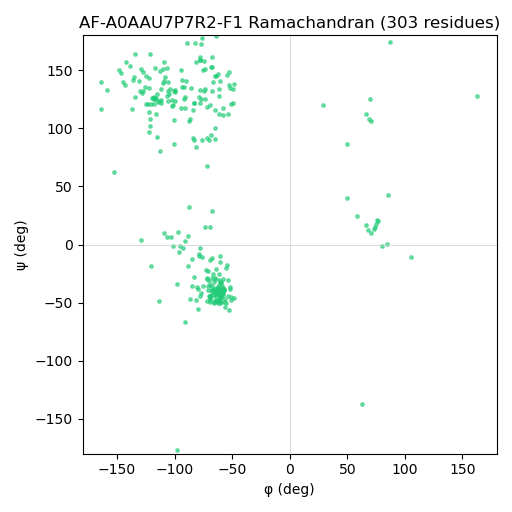331 -5.863 1.00 64.44 185 THR A CA 1
ATOM 1403 C C . THR A 1 185 ? 11.031 -20.224 -4.502 1.00 64.44 185 THR A C 1
ATOM 1405 O O . THR A 1 185 ? 11.605 -19.754 -3.517 1.00 64.44 185 THR A O 1
ATOM 1408 N N . ILE A 1 186 ? 9.782 -20.659 -4.441 1.00 65.75 186 ILE A N 1
ATOM 1409 C CA . ILE A 1 186 ? 9.011 -20.778 -3.210 1.00 65.75 186 ILE A CA 1
ATOM 1410 C C . ILE A 1 186 ? 9.210 -22.188 -2.683 1.00 65.75 186 ILE A C 1
ATOM 1412 O O . ILE A 1 186 ? 8.918 -23.139 -3.398 1.00 65.75 186 ILE A O 1
ATOM 1416 N N . PHE A 1 187 ? 9.644 -22.323 -1.432 1.00 66.19 187 PHE A N 1
ATOM 1417 C CA . PHE A 1 187 ? 9.665 -23.606 -0.736 1.00 66.19 187 PHE A CA 1
ATOM 1418 C C . PHE A 1 187 ? 8.489 -23.667 0.234 1.00 66.19 187 PHE A C 1
ATOM 1420 O O . PHE A 1 187 ? 8.357 -22.816 1.123 1.00 66.19 187 PHE A O 1
ATOM 1427 N N . VAL A 1 188 ? 7.665 -24.696 0.082 1.00 62.62 188 VAL A N 1
ATOM 1428 C CA . VAL A 1 188 ? 6.523 -24.971 0.951 1.00 62.62 188 VAL A CA 1
ATOM 1429 C C . VAL A 1 188 ? 6.934 -26.051 1.951 1.00 62.62 188 VAL A C 1
ATOM 1431 O O . VAL A 1 188 ? 7.553 -27.050 1.584 1.00 62.62 188 VAL A O 1
ATOM 1434 N N . SER A 1 189 ? 6.667 -25.838 3.244 1.00 59.16 189 SER A N 1
ATOM 1435 C CA . SER A 1 189 ? 7.026 -26.845 4.250 1.00 59.16 189 SER A CA 1
ATOM 1436 C C . SER A 1 189 ? 6.201 -28.112 4.134 1.00 59.16 189 SER A C 1
ATOM 1438 O O . SER A 1 189 ? 5.033 -28.101 3.747 1.00 59.16 189 SER A O 1
ATOM 1440 N N . LYS A 1 190 ? 6.827 -29.198 4.585 1.00 53.25 190 LYS A N 1
ATOM 1441 C CA . LYS A 1 190 ? 6.224 -30.515 4.751 1.00 53.25 190 LYS A CA 1
ATOM 1442 C C . LYS A 1 190 ? 4.895 -30.406 5.513 1.00 53.25 190 LYS A C 1
ATOM 1444 O O . LYS A 1 190 ? 4.874 -29.918 6.640 1.00 53.25 190 LYS A O 1
ATOM 1449 N N . GLY A 1 191 ? 3.807 -30.864 4.891 1.00 55.44 191 GLY A N 1
ATOM 1450 C CA . GLY A 1 191 ? 2.455 -30.870 5.467 1.00 55.44 191 GLY A CA 1
ATOM 1451 C C . GLY A 1 191 ? 1.496 -29.809 4.914 1.00 55.44 191 GLY A C 1
ATOM 1452 O O . GLY A 1 191 ? 0.299 -29.907 5.167 1.00 55.44 191 GLY A O 1
ATOM 1453 N N . MET A 1 192 ? 1.973 -28.836 4.131 1.00 60.00 192 MET A N 1
ATOM 1454 C CA . MET A 1 192 ? 1.101 -28.031 3.269 1.00 60.00 192 MET A CA 1
ATOM 1455 C C . MET A 1 192 ? 1.070 -28.656 1.877 1.00 60.00 192 MET A C 1
ATOM 1457 O O . MET A 1 192 ? 2.097 -28.704 1.211 1.00 60.00 192 MET A O 1
ATOM 1461 N N . GLU A 1 193 ? -0.101 -29.103 1.425 1.00 59.94 193 GLU A N 1
ATOM 1462 C CA . GLU A 1 193 ? -0.258 -29.556 0.042 1.00 59.94 193 GLU A CA 1
ATOM 1463 C C . GLU A 1 193 ? -0.041 -28.379 -0.914 1.00 59.94 193 GLU A C 1
ATOM 1465 O O . GLU A 1 193 ? -0.837 -27.430 -0.946 1.00 59.94 193 GLU A O 1
ATOM 1470 N N . LEU A 1 194 ? 1.013 -28.457 -1.733 1.00 63.03 194 LEU A N 1
ATOM 1471 C CA . LEU A 1 194 ? 1.332 -27.450 -2.742 1.00 63.03 194 LEU A CA 1
ATOM 1472 C C . LEU A 1 194 ? 0.145 -27.166 -3.676 1.00 63.03 194 LEU A C 1
ATOM 1474 O O . LEU A 1 194 ? -0.050 -26.034 -4.111 1.00 63.03 194 LEU A O 1
ATOM 1478 N N . LYS A 1 195 ? -0.702 -28.170 -3.923 1.00 63.00 195 LYS A N 1
ATOM 1479 C CA . LYS A 1 195 ? -1.918 -28.061 -4.737 1.00 63.00 195 LYS A CA 1
ATOM 1480 C C . LYS A 1 195 ? -2.932 -27.053 -4.179 1.00 63.00 195 LYS A C 1
ATOM 1482 O O . LYS A 1 195 ? -3.413 -26.206 -4.928 1.00 63.00 195 LYS A O 1
ATOM 1487 N N . ASN A 1 196 ? -3.198 -27.085 -2.871 1.00 63.44 196 ASN A N 1
ATOM 1488 C CA . ASN A 1 196 ? -4.121 -26.145 -2.215 1.00 63.44 196 ASN A CA 1
ATOM 1489 C C . ASN A 1 196 ? -3.528 -24.736 -2.125 1.00 63.44 196 ASN A C 1
ATOM 1491 O O . ASN A 1 196 ? -4.252 -23.740 -2.113 1.00 63.44 196 ASN A O 1
ATOM 1495 N N . PHE A 1 197 ? -2.201 -24.642 -2.058 1.00 64.44 197 PHE A N 1
ATOM 1496 C CA . PHE A 1 197 ? -1.501 -23.369 -2.128 1.00 64.44 197 PHE A CA 1
ATOM 1497 C C . PHE A 1 197 ? -1.568 -22.759 -3.537 1.00 64.44 197 PHE A C 1
ATOM 1499 O O . PHE A 1 197 ? -1.868 -21.569 -3.669 1.00 64.44 197 PHE A O 1
ATOM 1506 N N . LYS A 1 198 ? -1.358 -23.570 -4.584 1.00 66.19 198 LYS A N 1
ATOM 1507 C CA . LYS A 1 198 ? -1.424 -23.131 -5.983 1.00 66.19 198 LYS A CA 1
ATOM 1508 C C . LYS A 1 198 ? -2.777 -22.485 -6.301 1.00 66.19 198 LYS A C 1
ATOM 1510 O O . LYS A 1 198 ? -2.827 -21.315 -6.677 1.00 66.19 198 LYS A O 1
ATOM 1515 N N . SER A 1 199 ? -3.863 -23.206 -6.020 1.00 64.88 199 SER A N 1
ATOM 1516 C CA . SER A 1 199 ? -5.226 -22.774 -6.355 1.00 64.88 199 SER A CA 1
ATOM 1517 C C . SER A 1 199 ? -5.686 -21.516 -5.608 1.00 64.88 199 SER A C 1
ATOM 1519 O O . SER A 1 199 ? -6.515 -20.757 -6.104 1.00 64.88 199 SER A O 1
ATOM 1521 N N . ASN A 1 200 ? -5.182 -21.285 -4.390 1.00 63.16 200 ASN A N 1
ATOM 1522 C CA . ASN A 1 200 ? -5.651 -20.186 -3.540 1.00 63.16 200 ASN A CA 1
ATOM 1523 C C . ASN A 1 200 ? -4.766 -18.937 -3.597 1.00 63.16 200 ASN A C 1
ATOM 1525 O O . ASN A 1 200 ? -5.280 -17.822 -3.484 1.00 63.16 200 ASN A O 1
ATOM 1529 N N . CYS A 1 201 ? -3.452 -19.113 -3.748 1.00 65.81 201 CYS A N 1
ATOM 1530 C CA . CYS A 1 201 ? -2.468 -18.036 -3.648 1.00 65.81 201 CYS A CA 1
ATOM 1531 C C . CYS A 1 201 ? -1.784 -17.760 -4.988 1.00 65.81 201 CYS A C 1
ATOM 1533 O O . CYS A 1 201 ? -1.711 -16.611 -5.430 1.00 65.81 201 CYS A O 1
ATOM 1535 N N . MET A 1 202 ? -1.304 -18.801 -5.664 1.00 66.75 202 MET A N 1
ATOM 1536 C CA . MET A 1 202 ? -0.509 -18.616 -6.872 1.00 66.75 202 MET A CA 1
ATOM 1537 C C . MET A 1 202 ? -1.343 -18.076 -8.036 1.00 66.75 202 MET A C 1
ATOM 1539 O O . MET A 1 202 ? -0.983 -17.033 -8.581 1.00 66.75 202 MET A O 1
ATOM 1543 N N . ASP A 1 203 ? -2.500 -18.668 -8.330 1.00 68.00 203 ASP A N 1
ATOM 1544 C CA . ASP A 1 203 ? -3.339 -18.242 -9.464 1.00 68.00 203 ASP A CA 1
ATOM 1545 C C . ASP A 1 203 ? -3.758 -16.763 -9.375 1.00 68.00 203 ASP A C 1
ATOM 1547 O O . ASP A 1 203 ? -3.913 -16.073 -10.382 1.00 68.00 203 ASP A O 1
ATOM 1551 N N . ARG A 1 204 ? -3.884 -16.228 -8.153 1.00 69.12 204 ARG A N 1
ATOM 1552 C CA . ARG A 1 204 ? -4.261 -14.826 -7.916 1.00 69.12 204 ARG A CA 1
ATOM 1553 C C . ARG A 1 204 ? -3.088 -13.855 -7.997 1.00 69.12 204 ARG A C 1
ATOM 1555 O O . ARG A 1 204 ? -3.289 -12.673 -8.286 1.00 69.12 204 ARG A O 1
ATOM 1562 N N . HIS A 1 205 ? -1.872 -14.308 -7.692 1.00 72.56 205 HIS A N 1
ATOM 1563 C CA . HIS A 1 205 ? -0.747 -13.410 -7.429 1.00 72.56 205 HIS A CA 1
ATOM 1564 C C . HIS A 1 205 ? 0.444 -13.584 -8.370 1.00 72.56 205 HIS A C 1
ATOM 1566 O O . HIS A 1 205 ? 1.202 -12.620 -8.508 1.00 72.56 205 HIS A O 1
ATOM 1572 N N . MET A 1 206 ? 0.574 -14.713 -9.074 1.00 68.81 206 MET A N 1
ATOM 1573 C CA . MET A 1 206 ? 1.660 -14.996 -10.024 1.00 68.81 206 MET A CA 1
ATOM 1574 C C . MET A 1 206 ? 1.748 -13.980 -11.161 1.00 68.81 206 MET A C 1
ATOM 1576 O O . MET A 1 206 ? 2.850 -13.628 -11.580 1.00 68.81 206 MET A O 1
ATOM 1580 N N . GLY A 1 207 ? 0.612 -13.469 -11.640 1.00 73.38 207 GLY A N 1
ATOM 1581 C CA . GLY A 1 207 ? 0.593 -12.748 -12.912 1.00 73.38 207 GLY A CA 1
ATOM 1582 C C . GLY A 1 207 ? 0.998 -13.681 -14.055 1.00 73.38 207 GLY A C 1
ATOM 1583 O O . GLY A 1 207 ? 0.587 -14.836 -14.061 1.00 73.38 207 GLY A O 1
ATOM 1584 N N . ASN A 1 208 ? 1.828 -13.187 -14.976 1.00 72.75 208 ASN A N 1
ATOM 1585 C CA . ASN A 1 208 ? 2.259 -13.922 -16.166 1.00 72.75 208 ASN A CA 1
ATOM 1586 C C . ASN A 1 208 ? 3.761 -14.235 -16.075 1.00 72.75 208 ASN A C 1
ATOM 1588 O O . ASN A 1 208 ? 4.564 -13.481 -16.628 1.00 72.75 208 ASN A O 1
ATOM 1592 N N . PRO A 1 209 ? 4.178 -15.278 -15.335 1.00 72.62 209 PRO A N 1
ATOM 1593 C CA . PRO A 1 209 ? 5.566 -15.714 -15.385 1.00 72.62 209 PRO A CA 1
ATOM 1594 C C . PRO A 1 209 ? 5.891 -16.230 -16.787 1.00 72.62 209 PRO A C 1
ATOM 1596 O O . PRO A 1 209 ? 5.071 -16.879 -17.436 1.00 72.62 209 PRO A O 1
ATOM 1599 N N . LYS A 1 210 ? 7.122 -15.991 -17.229 1.00 72.81 210 LYS A N 1
ATOM 1600 C CA . LYS A 1 210 ? 7.663 -16.536 -18.476 1.00 72.81 210 LYS A CA 1
ATOM 1601 C C . LYS A 1 210 ? 7.754 -18.060 -18.419 1.00 72.81 210 LYS A C 1
ATOM 1603 O O . LYS A 1 210 ? 7.517 -18.743 -19.412 1.00 72.81 210 LYS A O 1
ATOM 1608 N N . ARG A 1 211 ? 8.105 -18.598 -17.247 1.00 72.50 211 ARG A N 1
ATOM 1609 C CA . ARG A 1 211 ? 8.191 -20.037 -17.004 1.00 72.50 211 ARG A CA 1
ATOM 1610 C C . ARG A 1 211 ? 7.755 -20.369 -15.586 1.00 72.50 211 ARG A C 1
ATOM 1612 O O . ARG A 1 211 ? 8.122 -19.681 -14.639 1.00 72.50 211 ARG A O 1
ATOM 1619 N N . THR A 1 212 ? 7.021 -21.466 -15.458 1.00 72.56 212 THR A N 1
ATOM 1620 C CA . THR A 1 212 ? 6.695 -22.096 -14.177 1.00 72.56 212 THR A CA 1
ATOM 1621 C C . THR A 1 212 ? 7.291 -23.496 -14.185 1.00 72.56 212 THR A C 1
ATOM 1623 O O . THR A 1 212 ? 7.083 -24.247 -15.137 1.00 72.56 212 THR A O 1
ATOM 1626 N N . GLN A 1 213 ? 8.072 -23.833 -13.163 1.00 72.44 213 GLN A N 1
ATOM 1627 C CA . GLN A 1 213 ? 8.584 -25.179 -12.939 1.00 72.44 213 GLN A CA 1
ATOM 1628 C C . GLN A 1 213 ? 8.136 -25.647 -11.560 1.00 72.44 213 GLN A C 1
ATOM 1630 O O . GLN A 1 213 ? 8.572 -25.122 -10.534 1.00 72.44 213 GLN A O 1
ATOM 1635 N N . ASP A 1 214 ? 7.283 -26.661 -11.561 1.00 67.81 214 ASP A N 1
ATOM 1636 C CA . ASP A 1 214 ? 6.771 -27.279 -10.352 1.00 67.81 214 ASP A CA 1
ATOM 1637 C C . ASP A 1 214 ? 7.624 -28.485 -9.973 1.00 67.81 214 ASP A C 1
ATOM 1639 O O . ASP A 1 214 ? 8.047 -29.256 -10.835 1.00 67.81 214 ASP A O 1
ATOM 1643 N N . SER A 1 215 ? 7.856 -28.667 -8.677 1.00 62.38 215 SER A N 1
ATOM 1644 C CA . SER A 1 215 ? 8.557 -29.833 -8.155 1.00 62.38 215 SER A CA 1
ATOM 1645 C C . SER A 1 215 ? 7.611 -31.006 -7.875 1.00 62.38 215 SER A C 1
ATOM 1647 O O . SER A 1 215 ? 7.846 -31.733 -6.918 1.00 62.38 215 SER A O 1
ATOM 1649 N N . GLU A 1 216 ? 6.519 -31.203 -8.625 1.00 55.25 216 GLU A N 1
ATOM 1650 C CA . GLU A 1 216 ? 5.638 -32.358 -8.372 1.00 55.25 216 GLU A CA 1
ATOM 1651 C C . GLU A 1 216 ? 6.472 -33.658 -8.381 1.00 55.25 216 GLU A C 1
ATOM 1653 O O . GLU A 1 216 ? 7.067 -34.027 -9.393 1.00 55.25 216 GLU A O 1
ATOM 1658 N N . GLY A 1 217 ? 6.598 -34.295 -7.209 1.00 48.72 217 GLY A N 1
ATOM 1659 C CA . GLY A 1 217 ? 7.444 -35.478 -6.986 1.00 48.72 217 GLY A CA 1
ATOM 1660 C C . GLY A 1 217 ? 8.933 -35.229 -6.680 1.00 48.72 217 GLY A C 1
ATOM 1661 O O . GLY A 1 217 ? 9.665 -36.189 -6.456 1.00 48.72 217 GLY A O 1
ATOM 1662 N N . TRP A 1 218 ? 9.395 -33.979 -6.626 1.00 44.62 218 TRP A N 1
ATOM 1663 C CA . TRP A 1 218 ? 10.766 -33.587 -6.290 1.00 44.62 218 TRP A CA 1
ATOM 1664 C C . TRP A 1 218 ? 10.798 -32.769 -5.003 1.00 44.62 218 TRP A C 1
ATOM 1666 O O . TRP A 1 218 ? 10.135 -31.742 -4.877 1.00 44.62 218 TRP A O 1
ATOM 1676 N N . THR A 1 219 ? 11.615 -33.203 -4.049 1.00 57.72 219 THR A N 1
ATOM 1677 C CA . THR A 1 219 ? 11.850 -32.471 -2.806 1.00 57.72 219 THR A CA 1
ATOM 1678 C C . THR A 1 219 ? 13.278 -31.965 -2.740 1.00 57.72 219 THR A C 1
ATOM 1680 O O . THR A 1 219 ? 14.197 -32.613 -3.243 1.00 57.72 219 THR A O 1
ATOM 1683 N N . ASP A 1 220 ? 13.493 -30.837 -2.067 1.00 64.31 220 ASP A N 1
ATOM 1684 C CA . ASP A 1 220 ? 14.850 -30.438 -1.702 1.00 64.31 220 ASP A CA 1
ATOM 1685 C C . ASP A 1 220 ? 15.493 -31.442 -0.721 1.00 64.31 220 ASP A C 1
ATOM 1687 O O . ASP A 1 220 ? 14.873 -32.408 -0.268 1.00 64.31 220 ASP A O 1
ATOM 1691 N N . THR A 1 221 ? 16.743 -31.192 -0.330 1.00 64.12 221 THR A N 1
ATOM 1692 C CA . THR A 1 221 ? 17.475 -32.040 0.630 1.00 64.12 221 THR A CA 1
ATOM 1693 C C . THR A 1 221 ? 16.818 -32.135 2.014 1.00 64.12 221 THR A C 1
ATOM 1695 O O . THR A 1 221 ? 17.236 -32.952 2.830 1.00 64.12 221 THR A O 1
ATOM 1698 N N . LYS A 1 222 ? 15.791 -31.322 2.294 1.00 65.75 222 LYS A N 1
ATOM 1699 C CA . LYS A 1 222 ? 15.004 -31.319 3.533 1.00 65.75 222 LYS A CA 1
ATOM 1700 C C . LYS A 1 222 ? 13.602 -31.910 3.351 1.00 65.75 222 LYS A C 1
ATOM 1702 O O . LYS A 1 222 ? 12.802 -31.841 4.285 1.00 65.75 222 LYS A O 1
ATOM 1707 N N . GLY A 1 223 ? 13.279 -32.473 2.187 1.00 67.25 223 GLY A N 1
ATOM 1708 C CA . GLY A 1 223 ? 11.955 -33.034 1.924 1.00 67.25 223 GLY A CA 1
ATOM 1709 C C . GLY A 1 223 ? 10.874 -31.977 1.661 1.00 67.25 223 GLY A C 1
ATOM 1710 O O . GLY A 1 223 ? 9.699 -32.266 1.875 1.00 67.25 223 GLY A O 1
ATOM 1711 N N . ARG A 1 224 ? 11.246 -30.747 1.275 1.00 67.62 224 ARG A N 1
ATOM 1712 C CA . ARG A 1 224 ? 10.302 -29.655 0.979 1.00 67.62 224 ARG A CA 1
ATOM 1713 C C . ARG A 1 224 ? 9.948 -29.630 -0.501 1.00 67.62 224 ARG A C 1
ATOM 1715 O O . ARG A 1 224 ? 10.844 -29.699 -1.342 1.00 67.62 224 ARG A O 1
ATOM 1722 N N . GLU A 1 225 ? 8.663 -29.472 -0.796 1.00 68.94 225 GLU A N 1
ATOM 1723 C CA . GLU A 1 225 ? 8.189 -29.169 -2.146 1.00 68.94 225 GLU A CA 1
ATOM 1724 C C . GLU A 1 225 ? 8.510 -27.711 -2.493 1.00 68.94 225 GLU A C 1
ATOM 1726 O O . GLU A 1 225 ? 8.586 -26.840 -1.616 1.00 68.94 225 GLU A O 1
ATOM 1731 N N . TYR A 1 226 ? 8.709 -27.431 -3.777 1.00 69.69 226 TYR A N 1
ATOM 1732 C CA . TYR A 1 226 ? 8.992 -26.095 -4.264 1.00 69.69 226 TYR A CA 1
ATOM 1733 C C . TYR A 1 226 ? 8.317 -25.785 -5.601 1.00 69.69 226 TYR A C 1
ATOM 1735 O O . TYR A 1 226 ? 7.987 -26.653 -6.406 1.00 69.69 226 TYR A O 1
ATOM 1743 N N . VAL A 1 227 ? 8.138 -24.494 -5.847 1.00 72.38 227 VAL A N 1
ATOM 1744 C CA . VAL A 1 227 ? 7.715 -23.955 -7.140 1.00 72.38 227 VAL A CA 1
ATOM 1745 C C . VAL A 1 227 ? 8.698 -22.884 -7.540 1.00 72.38 227 VAL A C 1
ATOM 1747 O O . VAL A 1 227 ? 9.000 -21.992 -6.749 1.00 72.38 227 VAL A O 1
ATOM 1750 N N . THR A 1 228 ? 9.163 -22.948 -8.778 1.00 73.19 228 THR A N 1
ATOM 1751 C CA . THR A 1 228 ? 10.065 -21.962 -9.354 1.00 73.19 228 THR A CA 1
ATOM 1752 C C . THR A 1 228 ? 9.347 -21.176 -10.442 1.00 73.19 228 THR A C 1
ATOM 1754 O O . THR A 1 228 ? 8.827 -21.759 -11.390 1.00 73.19 228 THR A O 1
ATOM 1757 N N . LEU A 1 229 ? 9.340 -19.850 -10.310 1.00 73.25 229 LEU A N 1
ATOM 1758 C CA . LEU A 1 229 ? 8.709 -18.913 -11.233 1.00 73.25 229 LEU A CA 1
ATOM 1759 C C . LEU A 1 229 ? 9.764 -17.985 -11.845 1.00 73.25 229 LEU A C 1
ATOM 1761 O O . LEU A 1 229 ? 10.515 -17.326 -11.124 1.00 73.25 229 LEU A O 1
ATOM 1765 N N . GLU A 1 230 ? 9.810 -17.928 -13.173 1.00 74.50 230 GLU A N 1
ATOM 1766 C CA . GLU A 1 230 ? 10.721 -17.083 -13.951 1.00 74.50 230 GLU A CA 1
ATOM 1767 C C . GLU A 1 230 ? 9.974 -15.867 -14.511 1.00 74.50 230 GLU A C 1
ATOM 1769 O O . GLU A 1 230 ? 8.890 -16.000 -15.081 1.00 74.50 230 GLU A O 1
ATOM 1774 N N . TYR A 1 231 ? 10.572 -14.686 -14.379 1.00 74.25 231 TYR A N 1
ATOM 1775 C CA . TYR A 1 231 ? 10.070 -13.414 -14.894 1.00 74.25 231 TYR A CA 1
ATOM 1776 C C . TYR A 1 231 ? 11.159 -12.712 -15.695 1.00 74.25 231 TYR A C 1
ATOM 1778 O O . TYR A 1 231 ? 12.344 -12.829 -15.381 1.00 74.25 231 TYR A O 1
ATOM 1786 N N . ASP A 1 232 ? 10.744 -11.913 -16.674 1.00 71.19 232 ASP A N 1
ATOM 1787 C CA . ASP A 1 232 ? 11.662 -11.094 -17.470 1.00 71.19 232 ASP A CA 1
ATOM 1788 C C . ASP A 1 232 ? 12.312 -9.970 -16.649 1.00 71.19 232 ASP A C 1
ATOM 1790 O O . ASP A 1 232 ? 13.446 -9.583 -16.922 1.00 71.19 232 ASP A O 1
ATOM 1794 N N . ASP A 1 233 ? 11.609 -9.482 -15.621 1.00 75.38 233 ASP A N 1
ATOM 1795 C CA . ASP A 1 233 ? 12.023 -8.365 -14.769 1.00 75.38 233 ASP A CA 1
ATOM 1796 C C . ASP A 1 233 ? 12.187 -8.798 -13.303 1.00 75.38 233 ASP A C 1
ATOM 1798 O O . ASP A 1 233 ? 11.257 -9.305 -12.664 1.00 75.38 233 ASP A O 1
ATOM 1802 N N . TYR A 1 234 ? 13.362 -8.528 -12.727 1.00 75.44 234 TYR A N 1
ATOM 1803 C CA . TYR A 1 234 ? 13.635 -8.760 -11.305 1.00 75.44 234 TYR A CA 1
ATOM 1804 C C . TYR A 1 234 ? 12.718 -7.970 -10.384 1.00 75.44 234 TYR A C 1
ATOM 1806 O O . TYR A 1 234 ? 12.314 -8.469 -9.329 1.00 75.44 234 TYR A O 1
ATOM 1814 N N . HIS A 1 235 ? 12.394 -6.729 -10.739 1.00 77.00 235 HIS A N 1
ATOM 1815 C CA . HIS A 1 235 ? 11.553 -5.914 -9.878 1.00 77.00 235 HIS A CA 1
ATOM 1816 C C . HIS A 1 235 ? 10.121 -6.450 -9.840 1.00 77.00 235 HIS A C 1
ATOM 1818 O O . HIS A 1 235 ? 9.514 -6.467 -8.768 1.00 77.00 235 HIS A O 1
ATOM 1824 N N . GLU A 1 236 ? 9.623 -6.986 -10.952 1.00 76.50 236 GLU A N 1
ATOM 1825 C CA . GLU A 1 236 ? 8.360 -7.708 -11.023 1.00 76.50 236 GLU A CA 1
ATOM 1826 C C . GLU A 1 236 ? 8.410 -9.002 -10.219 1.00 76.50 236 GLU A C 1
ATOM 1828 O O . GLU A 1 236 ? 7.571 -9.179 -9.334 1.00 76.50 236 GLU A O 1
ATOM 1833 N N . ALA A 1 237 ? 9.432 -9.841 -10.412 1.00 74.94 237 ALA A N 1
ATOM 1834 C CA . ALA A 1 237 ? 9.650 -11.032 -9.589 1.00 74.94 237 ALA A CA 1
ATOM 1835 C C . ALA A 1 237 ? 9.618 -10.695 -8.088 1.00 74.94 237 ALA A C 1
ATOM 1837 O O . ALA A 1 237 ? 8.929 -11.348 -7.303 1.00 74.94 237 ALA A O 1
ATOM 1838 N N . LYS A 1 238 ? 10.288 -9.610 -7.681 1.00 77.50 238 LYS A N 1
ATOM 1839 C CA . LYS A 1 238 ? 10.319 -9.136 -6.292 1.00 77.50 238 LYS A CA 1
ATOM 1840 C C . LYS A 1 238 ? 8.952 -8.656 -5.796 1.00 77.50 238 LYS A C 1
ATOM 1842 O O . LYS A 1 238 ? 8.584 -8.961 -4.658 1.00 77.50 238 LYS A O 1
ATOM 1847 N N . ARG A 1 239 ? 8.179 -7.931 -6.618 1.00 78.56 239 ARG A N 1
ATOM 1848 C CA . ARG A 1 239 ? 6.795 -7.532 -6.285 1.00 78.56 239 ARG A CA 1
ATOM 1849 C C . ARG A 1 239 ? 5.914 -8.760 -6.069 1.00 78.56 239 ARG A C 1
ATOM 1851 O O . ARG A 1 239 ? 5.161 -8.804 -5.099 1.00 78.56 239 ARG A O 1
ATOM 1858 N N . ARG A 1 240 ? 6.027 -9.761 -6.943 1.00 78.56 240 ARG A N 1
ATOM 1859 C CA . ARG A 1 240 ? 5.222 -10.992 -6.921 1.00 78.56 240 ARG A CA 1
ATOM 1860 C C . ARG A 1 240 ? 5.561 -11.880 -5.733 1.00 78.56 240 ARG A C 1
ATOM 1862 O O . ARG A 1 240 ? 4.663 -12.246 -4.979 1.00 78.56 240 ARG A O 1
ATOM 1869 N N . ALA A 1 241 ? 6.845 -12.124 -5.494 1.00 74.94 241 ALA A N 1
ATOM 1870 C CA . ALA A 1 241 ? 7.319 -12.903 -4.356 1.00 74.94 241 ALA A CA 1
ATOM 1871 C C . ALA A 1 241 ? 6.841 -12.323 -3.012 1.00 74.94 241 ALA A C 1
ATOM 1873 O O . ALA A 1 241 ? 6.419 -13.070 -2.132 1.00 74.94 241 ALA A O 1
ATOM 1874 N N . ARG A 1 242 ? 6.824 -10.989 -2.863 1.00 74.50 242 ARG A N 1
ATOM 1875 C CA . ARG A 1 242 ? 6.284 -10.325 -1.662 1.00 74.50 242 ARG A CA 1
ATOM 1876 C C . ARG A 1 242 ? 4.794 -10.567 -1.455 1.00 74.50 242 ARG A C 1
ATOM 1878 O O . ARG A 1 242 ? 4.382 -10.781 -0.320 1.00 74.50 242 ARG A O 1
ATOM 1885 N N . ARG A 1 243 ? 3.997 -10.536 -2.526 1.00 74.00 243 ARG A N 1
ATOM 1886 C CA . ARG A 1 243 ? 2.554 -10.822 -2.444 1.00 74.00 243 ARG A CA 1
ATOM 1887 C C . ARG A 1 243 ? 2.321 -12.246 -1.970 1.00 74.00 243 ARG A C 1
ATOM 1889 O O . ARG A 1 243 ? 1.579 -12.467 -1.024 1.00 74.00 243 ARG A O 1
ATOM 1896 N N . ILE A 1 244 ? 3.034 -13.185 -2.581 1.00 73.75 244 ILE A N 1
ATOM 1897 C CA . ILE A 1 244 ? 2.937 -14.597 -2.233 1.00 73.75 244 ILE A CA 1
ATOM 1898 C C . ILE A 1 244 ? 3.362 -14.837 -0.774 1.00 73.75 244 ILE A C 1
ATOM 1900 O O . ILE A 1 244 ? 2.690 -15.566 -0.048 1.00 73.75 244 ILE A O 1
ATOM 1904 N N . TYR A 1 245 ? 4.426 -14.172 -0.310 1.00 71.69 245 TYR A N 1
ATOM 1905 C CA . TYR A 1 245 ? 4.830 -14.213 1.098 1.00 71.69 245 TYR A CA 1
ATOM 1906 C C . TYR A 1 245 ? 3.760 -13.655 2.047 1.00 71.69 245 TYR A C 1
ATOM 1908 O O . TYR A 1 245 ? 3.481 -14.261 3.078 1.00 71.69 245 TYR A O 1
ATOM 1916 N N . GLY A 1 246 ? 3.127 -12.534 1.692 1.00 68.06 246 GLY A N 1
ATOM 1917 C CA . GLY A 1 246 ? 2.045 -11.953 2.489 1.00 68.06 246 GLY A CA 1
ATOM 1918 C C . GLY A 1 246 ? 0.850 -12.895 2.664 1.00 68.06 246 GLY A C 1
ATOM 1919 O O . GLY A 1 246 ? 0.233 -12.908 3.725 1.00 68.06 246 GLY A O 1
ATOM 1920 N N . GLU A 1 247 ? 0.544 -13.728 1.667 1.00 70.38 247 GLU A N 1
ATOM 1921 C CA . GLU A 1 247 ? -0.482 -14.768 1.806 1.00 70.38 247 GLU A CA 1
ATOM 1922 C C . GLU A 1 247 ? -0.042 -15.909 2.733 1.00 70.38 247 GLU A C 1
ATOM 1924 O O . GLU A 1 247 ? -0.864 -16.412 3.498 1.00 70.38 247 GLU A O 1
ATOM 1929 N N . PHE A 1 248 ? 1.243 -16.285 2.740 1.00 67.25 248 PHE A N 1
ATOM 1930 C CA . PHE A 1 248 ? 1.756 -17.266 3.705 1.00 67.25 248 PHE A CA 1
ATOM 1931 C C . PHE A 1 248 ? 1.590 -16.791 5.148 1.00 67.25 248 PHE A C 1
ATOM 1933 O O . PHE A 1 248 ? 1.134 -17.560 5.990 1.00 67.25 248 PHE A O 1
ATOM 1940 N N . GLU A 1 249 ? 1.880 -15.521 5.442 1.00 63.81 249 GLU A N 1
ATOM 1941 C CA . GLU A 1 249 ? 1.724 -14.987 6.803 1.00 63.81 249 GLU A CA 1
ATOM 1942 C C . GLU A 1 249 ? 0.276 -15.048 7.319 1.00 63.81 249 GLU A C 1
ATOM 1944 O O . GLU A 1 249 ? 0.056 -15.142 8.530 1.00 63.81 249 GLU A O 1
ATOM 1949 N N . LYS A 1 250 ? -0.723 -15.049 6.426 1.00 64.31 250 LYS A N 1
ATOM 1950 C CA . LYS A 1 250 ? -2.135 -15.219 6.807 1.00 64.31 250 LYS A CA 1
ATOM 1951 C C . LYS A 1 250 ? -2.452 -16.653 7.236 1.00 64.31 250 LYS A C 1
ATOM 1953 O O . LYS A 1 250 ? -3.337 -16.864 8.068 1.00 64.31 250 LYS A O 1
ATOM 1958 N N . ILE A 1 251 ? -1.736 -17.638 6.698 1.00 62.84 251 ILE A N 1
ATOM 1959 C CA . ILE A 1 251 ? -1.904 -19.055 7.022 1.00 62.84 251 ILE A CA 1
ATOM 1960 C C . ILE A 1 251 ? -1.113 -19.340 8.309 1.00 62.84 251 ILE A C 1
ATOM 1962 O O . ILE A 1 251 ? 0.080 -19.657 8.280 1.00 62.84 251 ILE A O 1
ATOM 1966 N N . ARG A 1 252 ? -1.775 -19.194 9.468 1.00 49.53 252 ARG A N 1
ATOM 1967 C CA . ARG A 1 252 ? -1.206 -19.519 10.793 1.00 49.53 252 ARG A CA 1
ATOM 1968 C C . ARG A 1 252 ? -0.550 -20.907 10.773 1.00 49.53 252 ARG A C 1
ATOM 1970 O O . ARG A 1 252 ? -1.124 -21.848 10.237 1.00 49.53 252 ARG A O 1
ATOM 1977 N N . ASN A 1 253 ? 0.621 -21.033 11.402 1.00 51.59 253 ASN A N 1
ATOM 1978 C CA . ASN A 1 253 ? 1.430 -22.262 11.479 1.00 51.59 253 ASN A CA 1
ATOM 1979 C C . ASN A 1 253 ? 2.059 -22.742 10.158 1.00 51.59 253 ASN A C 1
ATOM 1981 O O . ASN A 1 253 ? 2.599 -23.847 10.119 1.00 51.59 253 ASN A O 1
ATOM 1985 N N . SER A 1 254 ? 2.061 -21.932 9.094 1.00 53.69 254 SER A N 1
ATOM 1986 C CA . SER A 1 254 ? 2.838 -22.253 7.897 1.00 53.69 254 SER A CA 1
ATOM 1987 C C . SER A 1 254 ? 4.291 -21.794 8.055 1.00 53.69 254 SER A C 1
ATOM 1989 O O . SER A 1 254 ? 4.600 -20.610 8.179 1.00 53.69 254 SER A O 1
ATOM 1991 N N . TYR A 1 255 ? 5.223 -22.744 8.061 1.00 56.78 255 TYR A N 1
ATOM 1992 C CA . TYR A 1 255 ? 6.634 -22.430 7.859 1.00 56.78 255 TYR A CA 1
ATOM 1993 C C . TYR A 1 255 ? 6.863 -22.357 6.350 1.00 56.78 255 TYR A C 1
ATOM 1995 O O . TYR A 1 255 ? 7.118 -23.364 5.712 1.00 56.78 255 TYR A O 1
ATOM 2003 N N . ALA A 1 256 ? 6.740 -21.198 5.723 1.00 58.22 256 ALA A N 1
ATOM 2004 C CA . ALA A 1 256 ? 7.106 -21.054 4.315 1.00 58.22 256 ALA A CA 1
ATOM 2005 C C . ALA A 1 256 ? 8.372 -20.217 4.196 1.00 58.22 256 ALA A C 1
ATOM 2007 O O . ALA A 1 256 ? 8.559 -19.242 4.926 1.00 58.22 256 ALA A O 1
ATOM 2008 N N . SER A 1 257 ? 9.257 -20.604 3.280 1.00 61.91 257 SER A N 1
ATOM 2009 C CA . SER A 1 257 ? 10.428 -19.798 2.943 1.00 61.91 257 SER A CA 1
ATOM 2010 C C . SER A 1 257 ? 10.371 -19.448 1.470 1.00 61.91 257 SER A C 1
ATOM 2012 O O . SER A 1 257 ? 10.367 -20.336 0.618 1.00 61.91 257 SER A O 1
ATOM 2014 N N . VAL A 1 258 ? 10.350 -18.152 1.180 1.00 61.12 258 VAL A N 1
ATOM 2015 C CA . VAL A 1 258 ? 10.424 -17.636 -0.185 1.00 61.12 258 VAL A CA 1
ATOM 2016 C C . VAL A 1 258 ? 11.864 -17.210 -0.438 1.00 61.12 258 VAL A C 1
ATOM 2018 O O . VAL A 1 258 ? 12.428 -16.414 0.317 1.00 61.12 258 VAL A O 1
ATOM 2021 N N . VAL A 1 259 ? 12.472 -17.768 -1.482 1.00 62.47 259 VAL A N 1
ATOM 2022 C CA . VAL A 1 259 ? 13.832 -17.430 -1.903 1.00 62.47 259 VAL A CA 1
ATOM 2023 C C . VAL A 1 259 ? 13.750 -16.780 -3.273 1.00 62.47 259 VAL A C 1
ATOM 2025 O O . VAL A 1 259 ? 13.213 -17.353 -4.218 1.00 62.47 259 VAL A O 1
ATOM 2028 N N . ILE A 1 260 ? 14.272 -15.563 -3.385 1.00 59.81 260 ILE A N 1
ATOM 2029 C CA . ILE A 1 260 ? 14.324 -14.847 -4.658 1.00 59.81 260 ILE A CA 1
ATOM 2030 C C . ILE A 1 260 ? 15.749 -14.956 -5.180 1.00 59.81 260 ILE A C 1
ATOM 2032 O O . ILE A 1 260 ? 16.673 -14.467 -4.533 1.00 59.81 260 ILE A O 1
ATOM 2036 N N . CYS A 1 261 ? 15.923 -15.564 -6.348 1.00 61.53 261 CYS A N 1
ATOM 2037 C CA . CYS A 1 261 ? 17.203 -15.613 -7.038 1.00 61.53 261 CYS A CA 1
ATOM 2038 C C . CYS A 1 261 ? 17.147 -14.744 -8.303 1.00 61.53 261 CYS A C 1
ATOM 2040 O O . CYS A 1 261 ? 16.099 -14.535 -8.915 1.00 61.53 261 CYS A O 1
ATOM 2042 N N . TRP A 1 262 ? 18.285 -14.197 -8.702 1.00 61.19 262 TRP A N 1
ATOM 2043 C CA . TRP A 1 262 ? 18.432 -13.501 -9.975 1.00 61.19 262 TRP A CA 1
ATOM 2044 C C . TRP A 1 262 ? 19.849 -13.671 -10.494 1.00 61.19 262 TRP A C 1
ATOM 2046 O O . TRP A 1 262 ? 20.789 -13.786 -9.708 1.00 61.19 262 TRP A O 1
ATOM 2056 N N . CYS A 1 263 ? 20.010 -13.667 -11.808 1.00 53.81 263 CYS A N 1
ATOM 2057 C CA . CYS A 1 263 ? 21.327 -13.651 -12.424 1.00 53.81 263 CYS A CA 1
ATOM 2058 C C . CYS A 1 263 ? 21.721 -12.206 -12.715 1.00 53.81 263 CYS A C 1
ATOM 2060 O O . CYS A 1 263 ? 20.889 -11.428 -13.177 1.00 53.81 263 CYS A O 1
ATOM 2062 N N . ASP A 1 264 ? 22.959 -11.824 -12.407 1.00 57.03 264 ASP A N 1
ATOM 2063 C CA . ASP A 1 264 ? 23.509 -10.581 -12.953 1.00 57.03 264 ASP A CA 1
ATOM 2064 C C . ASP A 1 264 ? 23.919 -10.752 -14.426 1.00 57.03 264 ASP A C 1
ATOM 2066 O O . ASP A 1 264 ? 23.812 -11.837 -15.000 1.00 57.03 264 ASP A O 1
ATOM 2070 N N . GLU A 1 265 ? 24.388 -9.664 -15.037 1.00 52.91 265 GLU A N 1
ATOM 2071 C CA . GLU A 1 265 ? 24.850 -9.604 -16.432 1.00 52.91 265 GLU A CA 1
ATOM 2072 C C . GLU A 1 265 ? 25.947 -10.631 -16.778 1.00 52.91 265 GLU A C 1
ATOM 2074 O O . GLU A 1 265 ? 26.111 -10.986 -17.941 1.00 52.91 265 GLU A O 1
ATOM 2079 N N . ASN A 1 266 ? 26.654 -11.163 -15.774 1.00 56.75 266 ASN A N 1
ATOM 2080 C CA . ASN A 1 266 ? 27.697 -12.176 -15.940 1.00 56.75 266 ASN A CA 1
ATOM 2081 C C . ASN A 1 266 ? 27.177 -13.604 -15.694 1.00 56.75 266 ASN A C 1
ATOM 2083 O O . ASN A 1 266 ? 27.963 -14.539 -15.538 1.00 56.75 266 ASN A O 1
ATOM 2087 N N . GLY A 1 267 ? 25.856 -13.784 -15.592 1.00 56.00 267 GLY A N 1
ATOM 2088 C CA . GLY A 1 267 ? 25.229 -15.071 -15.295 1.00 56.00 267 GLY A CA 1
ATOM 2089 C C . GLY A 1 267 ? 25.451 -15.546 -13.858 1.00 56.00 267 GLY A C 1
ATOM 2090 O O . GLY A 1 267 ? 25.138 -16.693 -13.531 1.00 56.00 267 GLY A O 1
ATOM 2091 N N . LYS A 1 268 ? 25.986 -14.697 -12.970 1.00 61.62 268 LYS A N 1
ATOM 2092 C CA . LYS A 1 268 ? 26.190 -15.069 -11.573 1.00 61.62 268 LYS A CA 1
ATOM 2093 C C . LYS A 1 268 ? 24.862 -14.992 -10.833 1.00 61.62 268 LYS A C 1
ATOM 2095 O O . LYS A 1 268 ? 24.235 -13.936 -10.734 1.00 61.62 268 LYS A O 1
ATOM 2100 N N . VAL A 1 269 ? 24.468 -16.129 -10.265 1.00 58.38 269 VAL A N 1
ATOM 2101 C CA . VAL A 1 269 ? 23.282 -16.235 -9.415 1.00 58.38 269 VAL A CA 1
ATOM 2102 C C . VAL A 1 269 ? 23.538 -15.494 -8.106 1.00 58.38 269 VAL A C 1
ATOM 2104 O O . VAL A 1 269 ? 24.441 -15.823 -7.336 1.00 58.38 269 VAL A O 1
ATOM 2107 N N . ASN A 1 270 ? 22.710 -14.494 -7.853 1.00 61.88 270 ASN A N 1
ATOM 2108 C CA . ASN A 1 270 ? 22.603 -13.766 -6.606 1.00 61.88 270 ASN A CA 1
ATOM 2109 C C . ASN A 1 270 ? 21.262 -14.145 -5.956 1.00 61.88 270 ASN A C 1
ATOM 2111 O O . ASN A 1 270 ? 20.253 -14.298 -6.643 1.00 61.88 270 ASN A O 1
ATOM 2115 N N . GLY A 1 271 ? 21.253 -14.338 -4.638 1.00 57.06 271 GLY A N 1
ATOM 2116 C CA . GLY A 1 271 ? 20.069 -14.768 -3.895 1.00 57.06 271 GLY A CA 1
ATOM 2117 C C . GLY A 1 271 ? 19.726 -13.814 -2.758 1.00 57.06 271 GLY A C 1
ATOM 2118 O O . GLY A 1 271 ? 20.606 -13.264 -2.102 1.00 57.06 271 GLY A O 1
ATOM 2119 N N . GLU A 1 272 ? 18.434 -13.648 -2.507 1.00 58.44 272 GLU A N 1
ATOM 2120 C CA . GLU A 1 272 ? 17.868 -13.008 -1.323 1.00 58.44 272 GLU A CA 1
ATOM 2121 C C . GLU A 1 272 ? 16.968 -14.057 -0.652 1.00 58.44 272 GLU A C 1
ATOM 2123 O O . GLU A 1 272 ? 15.875 -14.373 -1.131 1.00 58.44 272 GLU A O 1
ATOM 2128 N N . GLN A 1 273 ? 17.467 -14.669 0.425 1.00 50.94 273 GLN A N 1
ATOM 2129 C CA . GLN A 1 273 ? 16.694 -15.603 1.241 1.00 50.94 273 GLN A CA 1
ATOM 2130 C C . GLN A 1 273 ? 15.848 -14.801 2.234 1.00 50.94 273 GLN A C 1
ATOM 2132 O O . GLN A 1 273 ? 16.389 -14.033 3.026 1.00 50.94 273 GLN A O 1
ATOM 2137 N N . SER A 1 274 ? 14.522 -14.969 2.203 1.00 50.31 274 SER A N 1
ATOM 2138 C CA . SER A 1 274 ? 13.623 -14.287 3.135 1.00 50.31 274 SER A CA 1
ATOM 2139 C C . SER A 1 274 ? 13.205 -15.228 4.263 1.00 50.31 274 SER A C 1
ATOM 2141 O O . SER A 1 274 ? 12.407 -16.147 4.068 1.00 50.31 274 SER A O 1
ATOM 2143 N N . SER A 1 275 ? 13.741 -14.999 5.460 1.00 43.06 275 SER A N 1
ATOM 2144 C CA . SER A 1 275 ? 13.214 -15.562 6.704 1.00 43.06 275 SER A CA 1
ATOM 2145 C C . SER A 1 275 ? 12.867 -14.408 7.643 1.00 43.06 275 SER A C 1
ATOM 2147 O O . SER A 1 275 ? 13.753 -13.902 8.323 1.00 43.06 275 SER A O 1
ATOM 2149 N N . ARG A 1 276 ? 11.585 -14.006 7.654 1.00 40.41 276 ARG A N 1
ATOM 2150 C CA . ARG A 1 276 ? 11.006 -12.848 8.373 1.00 40.41 276 ARG A CA 1
ATOM 2151 C C . ARG A 1 276 ? 11.506 -11.489 7.860 1.00 40.41 276 ARG A C 1
ATOM 2153 O O . ARG A 1 276 ? 12.672 -11.140 7.982 1.00 40.41 276 ARG A O 1
ATOM 2160 N N . LEU A 1 277 ? 10.602 -10.722 7.254 1.00 36.56 277 LEU A N 1
ATOM 2161 C CA . LEU A 1 277 ? 10.888 -9.461 6.564 1.00 36.56 277 LEU A CA 1
ATOM 2162 C C . LEU A 1 277 ? 11.318 -8.324 7.516 1.00 36.56 277 LEU A C 1
ATOM 2164 O O . LEU A 1 277 ? 10.485 -7.551 7.971 1.00 36.56 277 LEU A O 1
ATOM 2168 N N . ASP A 1 278 ? 12.630 -8.159 7.685 1.00 30.23 278 ASP A N 1
ATOM 2169 C CA . ASP A 1 278 ? 13.302 -6.876 7.455 1.00 30.23 278 ASP A CA 1
ATOM 2170 C C . ASP A 1 278 ? 14.429 -7.124 6.444 1.00 30.23 278 ASP A C 1
ATOM 2172 O O . ASP A 1 278 ? 15.289 -7.981 6.632 1.00 30.23 278 ASP A O 1
ATOM 2176 N N . LEU A 1 279 ? 14.378 -6.431 5.307 1.00 39.94 279 LEU A N 1
ATOM 2177 C CA . LEU A 1 279 ? 15.295 -6.640 4.184 1.00 39.94 279 LEU A CA 1
ATOM 2178 C C . LEU A 1 279 ? 16.738 -6.274 4.562 1.00 39.94 279 LEU A C 1
ATOM 2180 O O . LEU A 1 279 ? 17.104 -5.103 4.477 1.00 39.94 279 LEU A O 1
ATOM 2184 N N . TRP A 1 280 ? 17.563 -7.274 4.880 1.00 28.22 280 TRP A N 1
ATOM 2185 C CA . TRP A 1 280 ? 19.024 -7.170 4.881 1.00 28.22 280 TRP A CA 1
ATOM 2186 C C . TRP A 1 280 ? 19.647 -8.328 4.097 1.00 28.22 280 TRP A C 1
ATOM 2188 O O . TRP A 1 280 ? 19.271 -9.488 4.242 1.00 28.22 280 TRP A O 1
ATOM 2198 N N . ALA A 1 281 ? 20.576 -7.972 3.211 1.00 28.80 281 ALA A N 1
ATOM 2199 C CA . ALA A 1 281 ? 21.283 -8.882 2.321 1.00 28.80 281 ALA A CA 1
ATOM 2200 C C . ALA A 1 281 ? 22.358 -9.686 3.067 1.00 28.80 281 ALA A C 1
ATOM 2202 O O . ALA A 1 281 ? 23.005 -9.158 3.970 1.00 28.80 281 ALA A O 1
ATOM 2203 N N . TYR A 1 282 ? 22.641 -10.903 2.594 1.00 25.23 282 TYR A N 1
ATOM 2204 C CA . TYR A 1 282 ? 23.935 -11.542 2.821 1.00 25.23 282 TYR A CA 1
ATOM 2205 C C . TYR A 1 282 ? 24.588 -11.895 1.485 1.00 25.23 282 TYR A C 1
ATOM 2207 O O . TYR A 1 282 ? 23.946 -12.398 0.564 1.00 25.23 282 TYR A O 1
ATOM 2215 N N . ARG A 1 283 ? 25.878 -11.579 1.380 1.00 28.38 283 ARG A N 1
ATOM 2216 C CA . ARG A 1 283 ? 26.741 -11.824 0.225 1.00 28.38 283 ARG A CA 1
ATOM 2217 C C . ARG A 1 283 ? 27.648 -12.991 0.590 1.00 28.38 283 ARG A C 1
ATOM 2219 O O . ARG A 1 283 ? 28.391 -12.879 1.555 1.00 28.38 283 ARG A O 1
ATOM 2226 N N . SER A 1 284 ? 27.657 -14.060 -0.195 1.00 25.61 284 SER A N 1
ATOM 2227 C CA . SER A 1 284 ? 28.840 -14.917 -0.302 1.00 25.61 284 SER A CA 1
ATOM 2228 C C . SER A 1 284 ? 28.791 -15.717 -1.595 1.00 25.61 284 SER A C 1
ATOM 2230 O O . SER A 1 284 ? 27.750 -16.247 -1.977 1.00 25.61 284 SER A O 1
ATOM 2232 N N . GLY A 1 285 ? 29.916 -15.716 -2.304 1.00 28.50 285 GLY A N 1
ATOM 2233 C CA . GLY A 1 285 ? 30.093 -16.433 -3.553 1.00 28.50 285 GLY A CA 1
ATOM 2234 C C . GLY A 1 285 ? 30.080 -17.944 -3.349 1.00 28.50 285 GLY A C 1
ATOM 2235 O O . GLY A 1 285 ? 30.457 -18.450 -2.302 1.00 28.50 285 GLY A O 1
ATOM 2236 N N . HIS A 1 286 ? 29.668 -18.637 -4.407 1.00 29.78 286 HIS A N 1
ATOM 2237 C CA . HIS A 1 286 ? 29.898 -20.059 -4.646 1.00 29.78 286 HIS A CA 1
ATOM 2238 C C . HIS A 1 286 ? 29.549 -21.018 -3.501 1.00 29.78 286 HIS A C 1
ATOM 2240 O O . HIS A 1 286 ? 30.426 -21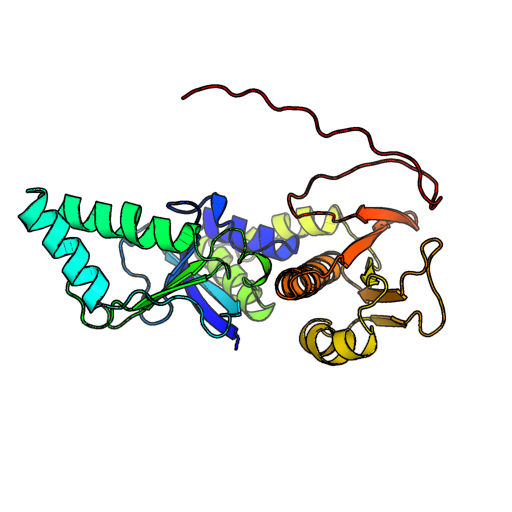.482 -2.783 1.00 29.78 286 HIS A O 1
ATOM 2246 N N . LYS A 1 287 ? 28.276 -21.426 -3.452 1.00 23.69 287 LYS A N 1
ATOM 2247 C CA . LYS A 1 287 ? 27.821 -22.828 -3.567 1.00 23.69 287 LYS A CA 1
ATOM 2248 C C . LYS A 1 287 ? 26.391 -22.939 -3.037 1.00 23.69 287 LYS A C 1
ATOM 2250 O O . LYS A 1 287 ? 26.116 -22.585 -1.897 1.00 23.69 287 LYS A O 1
ATOM 2255 N N . ILE A 1 288 ? 25.497 -23.512 -3.841 1.00 28.88 288 ILE A N 1
ATOM 2256 C CA . ILE A 1 288 ? 24.289 -24.147 -3.311 1.00 28.88 288 ILE A CA 1
ATOM 2257 C C . ILE A 1 288 ? 24.777 -25.429 -2.629 1.00 28.88 288 ILE A C 1
ATOM 2259 O O . ILE A 1 288 ? 24.973 -26.446 -3.286 1.00 28.88 288 ILE A O 1
ATOM 2263 N N . VAL A 1 289 ? 25.071 -25.363 -1.333 1.00 24.31 289 VAL A N 1
ATOM 2264 C CA . VAL A 1 289 ? 25.313 -26.544 -0.497 1.00 24.31 289 VAL A CA 1
ATOM 2265 C C . VAL A 1 289 ? 24.413 -26.431 0.723 1.00 24.31 289 VAL A C 1
ATOM 2267 O O . VAL A 1 289 ? 24.303 -25.375 1.344 1.00 24.31 289 VAL A O 1
ATOM 2270 N N . GLY A 1 290 ? 23.704 -27.524 0.999 1.00 26.61 290 GLY A N 1
ATOM 2271 C CA . GLY A 1 290 ? 22.796 -27.644 2.126 1.00 26.61 290 GLY A CA 1
ATOM 2272 C C . GLY A 1 290 ? 23.469 -27.330 3.460 1.00 26.61 290 GLY A C 1
ATOM 2273 O O . GLY A 1 290 ? 24.641 -27.617 3.658 1.00 26.61 290 GLY A O 1
ATOM 2274 N N . THR A 1 291 ? 22.667 -26.737 4.346 1.00 31.70 291 THR A N 1
ATOM 2275 C CA . THR A 1 291 ? 22.734 -26.796 5.816 1.00 31.70 291 THR A CA 1
ATOM 2276 C C . THR A 1 291 ? 24.098 -27.000 6.472 1.00 31.70 291 THR A C 1
ATOM 2278 O O . THR A 1 291 ? 24.608 -28.109 6.435 1.00 31.70 291 THR A O 1
ATOM 2281 N N . THR A 1 292 ? 24.503 -26.041 7.309 1.00 24.95 292 THR A N 1
ATOM 2282 C CA . THR A 1 292 ? 24.760 -26.309 8.737 1.00 24.95 292 THR A CA 1
ATOM 2283 C C . THR A 1 292 ? 24.831 -25.016 9.549 1.00 24.95 292 THR A C 1
ATOM 2285 O O . THR A 1 292 ? 25.432 -24.043 9.116 1.00 24.95 292 THR A O 1
ATOM 2288 N N . GLN A 1 293 ? 24.237 -25.113 10.739 1.00 24.36 293 GLN A N 1
ATOM 2289 C CA . GLN A 1 293 ? 24.455 -24.359 11.976 1.00 24.36 293 GLN A CA 1
ATOM 2290 C C . GLN A 1 293 ? 24.059 -22.880 12.078 1.00 24.36 293 GLN A C 1
ATOM 2292 O O . GLN A 1 293 ? 24.418 -22.013 11.293 1.00 24.36 293 GLN A O 1
ATOM 2297 N N . ALA A 1 294 ? 23.254 -22.667 13.118 1.00 33.78 294 ALA A N 1
ATOM 2298 C CA . ALA A 1 294 ? 22.784 -21.408 13.637 1.00 33.78 294 ALA A CA 1
ATOM 2299 C C . ALA A 1 294 ? 23.890 -20.743 14.454 1.00 33.78 294 ALA A C 1
ATOM 2301 O O . ALA A 1 294 ? 24.422 -21.380 15.358 1.00 33.78 294 ALA A O 1
ATOM 2302 N N . ASP A 1 295 ? 24.115 -19.459 14.199 1.00 22.92 295 ASP A N 1
ATOM 2303 C CA . ASP A 1 295 ? 24.686 -18.548 15.180 1.00 22.92 295 ASP A CA 1
ATOM 2304 C C . ASP A 1 295 ? 23.629 -17.494 15.519 1.00 22.92 295 ASP A C 1
ATOM 2306 O O . ASP A 1 295 ? 22.957 -16.931 14.649 1.00 22.92 295 ASP A O 1
ATOM 2310 N N . SER A 1 296 ? 23.420 -17.324 16.819 1.00 23.95 296 SER A N 1
ATOM 2311 C CA . SER A 1 296 ? 22.408 -16.480 17.450 1.00 23.95 296 SER A CA 1
ATOM 2312 C C . SER A 1 296 ? 22.430 -15.027 16.946 1.00 23.95 296 SER A C 1
ATOM 2314 O O . SER A 1 296 ? 23.503 -14.493 16.662 1.00 23.95 296 SER A O 1
ATOM 2316 N N . PRO A 1 297 ? 21.277 -14.330 16.892 1.00 24.73 297 PRO A N 1
ATOM 2317 C CA . PRO A 1 297 ? 21.255 -12.911 16.556 1.00 24.73 297 PRO A CA 1
ATOM 2318 C C . PRO A 1 297 ? 21.948 -12.076 17.650 1.00 24.73 297 PRO A C 1
ATOM 2320 O O . PRO A 1 297 ? 21.750 -12.349 18.838 1.00 24.73 297 PRO A O 1
ATOM 2323 N N . PRO A 1 298 ? 22.728 -11.042 17.283 1.00 24.09 298 PRO A N 1
ATOM 2324 C CA . PRO A 1 298 ? 23.346 -10.152 18.252 1.00 24.09 298 PRO A CA 1
ATOM 2325 C C . PRO A 1 298 ? 22.278 -9.323 18.971 1.00 24.09 298 PRO A C 1
ATOM 2327 O O . PRO A 1 298 ? 21.393 -8.721 18.359 1.00 24.09 298 PRO A O 1
ATOM 2330 N N . SER A 1 299 ? 22.388 -9.286 20.295 1.00 25.62 299 SER A N 1
ATOM 2331 C CA . SER A 1 299 ? 21.657 -8.385 21.178 1.00 25.62 299 SER A CA 1
ATOM 2332 C C . SER A 1 299 ? 22.018 -6.934 20.855 1.00 25.62 299 SER A C 1
ATOM 2334 O O . SER A 1 299 ? 23.147 -6.512 21.106 1.00 25.62 299 SER A O 1
ATOM 2336 N N . TYR A 1 300 ? 21.071 -6.159 20.327 1.00 27.23 300 TYR A N 1
ATOM 2337 C CA . TYR A 1 300 ? 21.240 -4.714 20.198 1.00 27.23 300 TYR A CA 1
ATOM 2338 C C . TYR A 1 300 ? 20.790 -4.021 21.483 1.00 27.23 300 TYR A C 1
ATOM 2340 O O . TYR A 1 300 ? 19.600 -3.933 21.787 1.00 27.23 300 TYR A O 1
ATOM 2348 N N . GLY A 1 301 ? 21.792 -3.562 22.237 1.00 22.17 301 GLY A N 1
ATOM 2349 C CA . GLY A 1 301 ? 21.655 -2.610 23.331 1.00 22.17 301 GLY A CA 1
ATOM 2350 C C . GLY A 1 301 ? 21.116 -1.269 22.835 1.00 22.17 301 GLY A C 1
ATOM 2351 O O . GLY A 1 301 ? 21.358 -0.863 21.697 1.00 22.17 301 GLY A O 1
ATOM 2352 N N . GLY A 1 302 ? 20.331 -0.623 23.692 1.00 21.12 302 GLY A N 1
ATOM 2353 C CA . GLY A 1 302 ? 19.680 0.646 23.398 1.00 21.12 302 GLY A CA 1
ATOM 2354 C C . GLY A 1 302 ? 20.602 1.854 23.477 1.00 21.12 302 GLY A C 1
ATOM 2355 O O . GLY A 1 302 ? 21.724 1.732 23.933 1.00 21.12 302 GLY A O 1
ATOM 2356 N N . TYR A 1 303 ? 20.062 2.999 23.063 1.00 24.17 303 TYR A N 1
ATOM 2357 C CA . TYR A 1 303 ? 20.234 4.366 23.589 1.00 24.17 303 TYR A CA 1
ATOM 2358 C C . TYR A 1 303 ? 19.061 5.169 22.981 1.00 24.17 303 TYR A C 1
ATOM 2360 O O . TYR A 1 303 ? 18.761 5.000 21.802 1.00 24.17 303 TYR A O 1
ATOM 2368 N N . GLN A 1 304 ? 18.133 5.698 23.787 1.00 21.17 304 GLN A N 1
ATOM 2369 C CA . GLN A 1 304 ? 18.138 6.989 24.502 1.00 21.17 304 GLN A CA 1
ATOM 2370 C C . GLN A 1 304 ? 18.020 8.216 23.577 1.00 21.17 304 GLN A C 1
ATOM 2372 O O . GLN A 1 304 ? 18.980 8.562 22.901 1.00 21.17 304 GLN A O 1
ATOM 2377 N N . TYR A 1 305 ? 16.821 8.818 23.668 1.00 32.78 305 TYR A N 1
ATOM 2378 C CA . TYR A 1 305 ? 16.313 10.136 23.241 1.00 32.78 305 TYR A CA 1
ATOM 2379 C C . TYR A 1 305 ? 16.522 10.591 21.792 1.00 32.78 305 TYR A C 1
ATOM 2381 O O . TYR A 1 305 ? 17.651 10.960 21.414 1.00 32.78 305 TYR A O 1
#

Solvent-accessible surface area (backbone atoms only — not comparable to full-atom values): 17106 Å² total; per-residue (Å²): 103,74,42,70,29,36,37,64,30,31,64,77,55,49,53,51,24,52,54,22,46,68,66,26,41,50,51,70,62,16,74,79,30,70,63,30,16,35,74,30,23,56,43,72,81,60,66,83,77,64,52,90,67,35,75,43,74,44,59,33,33,34,53,55,61,89,85,53,52,69,47,48,38,66,60,52,54,51,52,34,47,46,33,36,69,78,66,69,36,57,67,73,59,20,52,51,41,40,53,50,63,48,51,22,42,53,19,45,64,28,86,79,4,36,24,39,37,40,31,49,78,29,97,90,34,100,42,71,24,32,35,37,27,30,10,68,79,21,46,51,32,45,41,66,52,72,68,44,50,52,51,44,50,51,52,49,17,62,73,68,74,31,91,60,68,59,47,66,56,49,46,60,58,43,69,77,50,64,30,66,43,10,42,32,39,38,38,41,37,78,90,60,61,65,67,65,46,40,74,68,48,42,77,79,47,59,78,83,52,77,41,78,49,73,32,86,96,45,56,50,103,83,59,26,42,40,40,37,41,27,23,73,41,42,34,56,40,47,39,34,53,43,40,54,49,44,55,46,72,70,44,78,92,60,65,65,42,48,34,43,34,33,24,46,88,84,66,50,78,45,63,50,76,50,79,75,97,70,97,72,88,74,88,80,81,91,73,100,67,84,86,83,86,88,76,80,84,82,86,80,78,87,80,85,135

Mean predicted aligned error: 11.8 Å